Protein AF-R7U316-F1 (afdb_monomer_lite)

pLDDT: mean 71.22, std 22.6, range [25.41, 97.44]

Structure (mmCIF, N/CA/C/O backbone):
data_AF-R7U316-F1
#
_entry.id   AF-R7U316-F1
#
loop_
_atom_site.group_PDB
_atom_site.id
_atom_site.type_symbol
_atom_site.label_atom_id
_atom_site.label_alt_id
_atom_site.label_comp_id
_atom_site.label_asym_id
_atom_site.label_entity_id
_atom_site.label_seq_id
_atom_site.pdbx_PDB_ins_code
_atom_site.Cartn_x
_atom_site.Cartn_y
_atom_site.Cartn_z
_atom_site.occupancy
_atom_site.B_iso_or_equiv
_atom_site.auth_seq_id
_atom_site.auth_comp_id
_atom_site.auth_asym_id
_atom_site.auth_atom_id
_atom_site.pdbx_PDB_model_num
ATOM 1 N N . MET A 1 1 ? 47.184 -25.761 10.088 1.00 34.84 1 MET A N 1
ATOM 2 C CA . MET A 1 1 ? 46.576 -25.597 8.750 1.00 34.84 1 MET A CA 1
ATOM 3 C C . MET A 1 1 ? 45.074 -25.477 8.939 1.00 34.84 1 MET A C 1
ATOM 5 O O . MET A 1 1 ? 44.461 -26.420 9.415 1.00 34.84 1 MET A O 1
ATOM 9 N N . LEU A 1 2 ? 44.526 -24.288 8.692 1.00 31.64 2 LEU A N 1
ATOM 10 C CA . LEU A 1 2 ? 43.114 -23.946 8.877 1.00 31.64 2 LEU A CA 1
ATOM 11 C C . LEU A 1 2 ? 42.345 -24.348 7.605 1.00 31.64 2 LEU A C 1
ATOM 13 O O . LEU A 1 2 ? 42.691 -23.876 6.524 1.00 31.64 2 LEU A O 1
ATOM 17 N N . ALA A 1 3 ? 41.339 -25.217 7.715 1.00 33.69 3 ALA A N 1
ATOM 18 C CA . ALA A 1 3 ? 40.464 -25.568 6.597 1.00 33.69 3 ALA A CA 1
ATOM 19 C C . ALA A 1 3 ? 39.280 -24.589 6.551 1.00 33.69 3 ALA A C 1
ATOM 21 O O . ALA A 1 3 ? 38.431 -24.584 7.440 1.00 33.69 3 ALA A O 1
ATOM 22 N N . PHE A 1 4 ? 39.251 -23.738 5.525 1.00 33.06 4 PHE A N 1
ATOM 23 C CA . PHE A 1 4 ? 38.130 -22.853 5.219 1.00 33.06 4 PHE A CA 1
ATOM 24 C C . PHE A 1 4 ? 36.960 -23.668 4.652 1.00 33.06 4 PHE A C 1
ATOM 26 O O . PHE A 1 4 ? 37.075 -24.275 3.589 1.00 33.06 4 PHE A O 1
ATOM 33 N N . ILE A 1 5 ? 35.824 -23.653 5.347 1.00 34.78 5 ILE A N 1
ATOM 34 C CA . ILE A 1 5 ? 34.540 -24.132 4.828 1.00 34.78 5 ILE A CA 1
ATOM 35 C C . ILE A 1 5 ? 33.971 -23.021 3.935 1.00 34.78 5 ILE A C 1
ATOM 37 O O . ILE A 1 5 ? 33.556 -21.975 4.433 1.00 34.78 5 ILE A O 1
ATOM 41 N N . LEU A 1 6 ? 33.964 -23.227 2.615 1.00 31.39 6 LEU A N 1
ATOM 42 C CA . LEU A 1 6 ? 33.206 -22.384 1.688 1.00 31.39 6 LEU A CA 1
ATOM 43 C C . LEU A 1 6 ? 31.712 -22.719 1.812 1.00 31.39 6 LEU A C 1
ATOM 45 O O . LEU A 1 6 ? 31.273 -23.790 1.397 1.00 31.39 6 LEU A O 1
ATOM 49 N N . ALA A 1 7 ? 30.923 -21.785 2.342 1.00 32.56 7 ALA A N 1
ATOM 50 C CA . ALA A 1 7 ? 29.473 -21.806 2.207 1.00 32.56 7 ALA A CA 1
ATOM 51 C C . ALA A 1 7 ? 29.096 -21.332 0.792 1.00 32.56 7 ALA A C 1
ATOM 53 O O . ALA A 1 7 ? 29.225 -20.153 0.458 1.00 32.56 7 ALA A O 1
ATOM 54 N N . VAL A 1 8 ? 28.648 -22.257 -0.056 1.00 30.42 8 VAL A N 1
ATOM 55 C CA . VAL A 1 8 ? 28.088 -21.944 -1.376 1.00 30.42 8 VAL A CA 1
ATOM 56 C C . VAL A 1 8 ? 26.691 -21.355 -1.174 1.00 30.42 8 VAL A C 1
ATOM 58 O O . VAL A 1 8 ? 25.755 -22.063 -0.813 1.00 30.42 8 VAL A O 1
ATOM 61 N N . SER A 1 9 ? 26.550 -20.048 -1.395 1.00 32.88 9 SER A N 1
ATOM 62 C CA . SER A 1 9 ? 25.244 -19.387 -1.480 1.00 32.88 9 SER A CA 1
ATOM 63 C C . SER A 1 9 ? 24.631 -19.690 -2.845 1.00 32.88 9 SER A C 1
ATOM 65 O O . SER A 1 9 ? 25.063 -19.142 -3.859 1.00 32.88 9 SER A O 1
ATOM 67 N N . LEU A 1 10 ? 23.646 -20.586 -2.888 1.00 29.52 10 LEU A N 1
ATOM 68 C CA . LEU A 1 10 ? 22.887 -20.871 -4.102 1.00 29.52 10 LEU A CA 1
ATOM 69 C C . LEU A 1 10 ? 21.809 -19.786 -4.277 1.00 29.52 10 LEU A C 1
ATOM 71 O O . LEU A 1 10 ? 20.710 -19.889 -3.737 1.00 29.52 10 LEU A O 1
ATOM 75 N N . ALA A 1 11 ? 22.132 -18.718 -5.006 1.00 30.42 11 ALA A N 1
ATOM 76 C CA . ALA A 1 11 ? 21.128 -17.779 -5.494 1.00 30.42 11 ALA A CA 1
ATOM 77 C C . ALA A 1 11 ? 20.431 -18.410 -6.709 1.00 30.42 11 ALA A C 1
ATOM 79 O O . ALA A 1 11 ? 21.012 -18.501 -7.791 1.00 30.42 11 ALA A O 1
ATOM 80 N N . VAL A 1 12 ? 19.201 -18.891 -6.528 1.00 30.09 12 VAL A N 1
ATOM 81 C CA . VAL A 1 12 ? 18.358 -19.333 -7.645 1.00 30.09 12 VAL A CA 1
ATOM 82 C C . VAL A 1 12 ? 17.855 -18.086 -8.371 1.00 30.09 12 VAL A C 1
ATOM 84 O O . VAL A 1 12 ? 17.132 -17.279 -7.793 1.00 30.09 12 VAL A O 1
ATOM 87 N N . ALA A 1 13 ? 18.250 -17.918 -9.632 1.00 29.91 13 ALA A N 1
ATOM 88 C CA . ALA A 1 13 ? 17.654 -16.931 -10.523 1.00 29.91 13 ALA A CA 1
ATOM 89 C C . ALA A 1 13 ? 16.284 -17.453 -10.983 1.00 29.91 13 ALA A C 1
ATOM 91 O O . ALA A 1 13 ? 16.215 -18.463 -11.683 1.00 29.91 13 ALA A O 1
ATOM 92 N N . ILE A 1 14 ? 15.202 -16.793 -10.566 1.00 35.81 14 ILE A N 1
ATOM 93 C CA . ILE A 1 14 ? 13.844 -17.085 -11.039 1.00 35.81 14 ILE A CA 1
ATOM 94 C C . ILE A 1 14 ? 13.551 -16.176 -12.240 1.00 35.81 14 ILE A C 1
ATOM 96 O O . ILE A 1 14 ? 13.756 -14.963 -12.184 1.00 35.81 14 ILE A O 1
ATOM 100 N N . ASP A 1 15 ? 13.133 -16.801 -13.341 1.00 32.44 15 ASP A N 1
ATOM 101 C CA . ASP A 1 15 ? 12.824 -16.183 -14.632 1.00 32.44 15 ASP A CA 1
ATOM 102 C C . ASP A 1 15 ? 11.515 -15.367 -14.585 1.00 32.44 15 ASP A C 1
ATOM 104 O O . ASP A 1 15 ? 10.570 -15.700 -13.867 1.00 32.44 15 ASP A O 1
ATOM 108 N N . ALA A 1 16 ? 11.465 -14.285 -15.362 1.00 35.88 16 ALA A N 1
ATOM 109 C CA . ALA A 1 16 ? 10.485 -13.201 -15.302 1.00 35.88 16 ALA A CA 1
ATOM 110 C C . ALA A 1 16 ? 9.142 -13.544 -15.977 1.00 35.88 16 ALA A C 1
ATOM 112 O O . ALA A 1 16 ? 8.755 -12.933 -16.977 1.00 35.88 16 ALA A O 1
ATOM 113 N N . ARG A 1 17 ? 8.394 -14.500 -15.422 1.00 34.66 17 ARG A N 1
ATOM 114 C CA . ARG A 1 17 ? 6.997 -14.748 -15.808 1.00 34.66 17 ARG A CA 1
ATOM 115 C C . ARG A 1 17 ? 6.066 -14.382 -14.664 1.00 34.66 17 ARG A C 1
ATOM 117 O O . ARG A 1 17 ? 6.144 -15.008 -13.625 1.00 34.66 17 ARG A O 1
ATOM 124 N N . GLY A 1 18 ? 5.210 -13.387 -14.917 1.00 34.16 18 GLY A N 1
ATOM 125 C CA . GLY A 1 18 ? 3.902 -13.157 -14.293 1.00 34.16 18 GLY A CA 1
ATOM 126 C C . GLY A 1 18 ? 3.819 -13.244 -12.766 1.00 34.16 18 GLY A C 1
ATOM 127 O O . GLY A 1 18 ? 3.979 -14.302 -12.181 1.00 34.16 18 GLY A O 1
ATOM 128 N N . TYR A 1 19 ? 3.401 -12.146 -12.141 1.00 42.00 19 TYR A N 1
ATOM 129 C CA . TYR A 1 19 ? 3.036 -12.017 -10.722 1.00 42.00 19 TYR A CA 1
ATOM 130 C C . TYR A 1 19 ? 2.131 -13.138 -10.137 1.00 42.00 19 TYR A C 1
ATOM 132 O O . TYR A 1 19 ? 1.993 -13.231 -8.924 1.00 42.00 19 TYR A O 1
ATOM 140 N N . GLU A 1 20 ? 1.536 -14.013 -10.956 1.00 37.00 20 GLU A N 1
ATOM 141 C CA . GLU A 1 20 ? 0.630 -15.072 -10.494 1.00 37.00 20 GLU A CA 1
ATOM 142 C C . GLU A 1 20 ? 1.307 -16.280 -9.807 1.00 37.00 20 GLU A C 1
ATOM 144 O O . GLU A 1 20 ? 0.578 -17.092 -9.256 1.00 37.00 20 GLU A O 1
ATOM 149 N N . ASP A 1 21 ? 2.643 -16.384 -9.726 1.00 36.25 21 ASP A N 1
ATOM 150 C CA . ASP A 1 21 ? 3.303 -17.569 -9.122 1.00 36.25 21 ASP A CA 1
ATOM 151 C C . ASP A 1 21 ? 4.461 -17.288 -8.135 1.00 36.25 21 ASP A C 1
ATOM 153 O O . ASP A 1 21 ? 5.216 -18.194 -7.785 1.00 36.25 21 ASP A O 1
ATOM 157 N N . VAL A 1 22 ? 4.590 -16.071 -7.587 1.00 42.19 22 VAL A N 1
ATOM 158 C CA . VAL A 1 22 ? 5.489 -15.824 -6.425 1.00 42.19 22 VAL A CA 1
ATOM 159 C C . VAL A 1 22 ? 4.721 -15.920 -5.101 1.00 42.19 22 VAL A C 1
ATOM 161 O O . VAL A 1 22 ? 5.024 -15.260 -4.107 1.00 42.19 22 VAL A O 1
ATOM 164 N N . ALA A 1 23 ? 3.701 -16.777 -5.064 1.00 43.12 23 ALA A N 1
ATOM 165 C CA . ALA A 1 23 ? 3.271 -17.368 -3.812 1.00 43.12 23 ALA A CA 1
ATOM 166 C C . ALA A 1 23 ? 4.372 -18.350 -3.401 1.00 43.12 23 ALA A C 1
ATOM 168 O O . ALA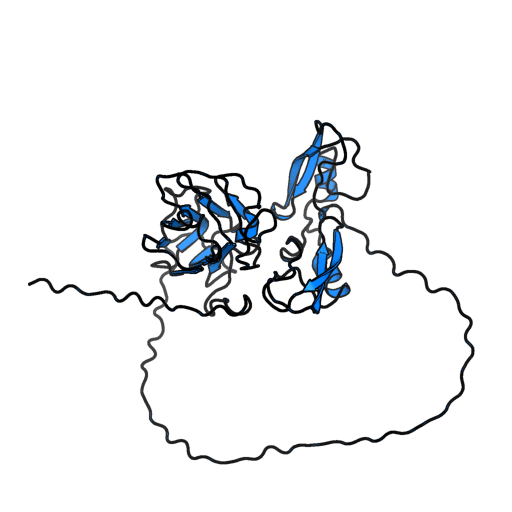 A 1 23 ? 4.476 -19.448 -3.945 1.00 43.12 23 ALA A O 1
ATOM 169 N N . ARG A 1 24 ? 5.224 -17.945 -2.455 1.00 55.00 24 ARG A N 1
ATOM 170 C CA . ARG A 1 24 ? 6.001 -18.893 -1.650 1.00 55.00 24 ARG A CA 1
ATOM 171 C C . ARG A 1 24 ? 5.049 -20.026 -1.238 1.00 55.00 24 ARG A C 1
ATOM 173 O O . ARG A 1 24 ? 4.100 -19.740 -0.509 1.00 55.00 24 ARG A O 1
ATOM 180 N N . PRO A 1 25 ? 5.238 -21.280 -1.693 1.00 51.56 25 PRO A N 1
ATOM 181 C CA . PRO A 1 25 ? 4.300 -22.362 -1.382 1.00 51.56 25 PRO A CA 1
ATOM 182 C C . PRO A 1 25 ? 4.176 -22.608 0.126 1.00 51.56 25 PRO A C 1
ATOM 184 O O . PRO A 1 25 ? 3.220 -23.227 0.584 1.00 51.56 25 PRO A O 1
ATOM 187 N N . ASP A 1 26 ? 5.171 -22.147 0.885 1.00 62.81 26 ASP A N 1
ATOM 188 C CA . ASP A 1 26 ? 5.301 -22.303 2.319 1.00 62.81 26 ASP A CA 1
ATOM 189 C C . ASP A 1 26 ? 4.668 -21.173 3.149 1.00 62.81 26 ASP A C 1
ATOM 191 O O . ASP A 1 26 ? 4.518 -21.381 4.346 1.00 62.81 26 ASP A O 1
ATOM 195 N N . GLY A 1 27 ? 4.225 -20.033 2.591 1.00 69.00 27 GLY A N 1
ATOM 196 C CA . GLY A 1 27 ? 3.723 -18.927 3.425 1.00 69.00 27 GLY A CA 1
ATOM 197 C C . GLY A 1 27 ? 2.787 -17.918 2.753 1.00 69.00 27 GLY A C 1
ATOM 198 O O . GLY A 1 27 ? 2.748 -17.764 1.536 1.00 69.00 27 GLY A O 1
ATOM 199 N N . VAL A 1 28 ? 2.036 -17.180 3.575 1.00 80.56 28 VAL A N 1
ATOM 200 C CA . VAL A 1 28 ? 1.101 -16.129 3.132 1.00 80.56 28 VAL A CA 1
ATOM 201 C C . VAL A 1 28 ? 1.751 -14.753 3.255 1.00 80.56 28 VAL A C 1
ATOM 203 O O . VAL A 1 28 ? 2.340 -14.442 4.292 1.00 80.56 28 VAL A O 1
ATOM 206 N N . ASN A 1 29 ? 1.621 -13.915 2.218 1.00 87.25 29 ASN A N 1
ATOM 207 C CA . ASN A 1 29 ? 2.107 -12.534 2.243 1.00 87.25 29 ASN A CA 1
ATOM 208 C C . ASN A 1 29 ? 1.246 -11.661 3.177 1.00 87.25 29 ASN A C 1
ATOM 210 O O . ASN A 1 29 ? 0.173 -11.196 2.793 1.00 87.25 29 ASN A O 1
ATOM 214 N N . VAL A 1 30 ? 1.731 -11.412 4.393 1.00 88.25 30 VAL A N 1
ATOM 215 C CA . VAL A 1 30 ? 1.044 -10.613 5.422 1.00 88.25 30 VAL A CA 1
ATOM 216 C C . VAL A 1 30 ? 1.332 -9.110 5.330 1.00 88.25 30 VAL A C 1
ATOM 218 O O . VAL A 1 30 ? 0.689 -8.331 6.032 1.00 88.25 30 VAL A O 1
ATOM 221 N N . ALA A 1 31 ? 2.255 -8.683 4.461 1.00 89.56 31 ALA A N 1
ATOM 222 C CA . ALA A 1 31 ? 2.529 -7.268 4.186 1.00 89.56 31 ALA A CA 1
ATOM 223 C C . ALA A 1 31 ? 1.531 -6.639 3.202 1.00 89.56 31 ALA A C 1
ATOM 225 O O . ALA A 1 31 ? 1.353 -5.418 3.192 1.00 89.56 31 ALA A O 1
ATOM 226 N N . ARG A 1 32 ? 0.873 -7.465 2.383 1.00 83.69 32 ARG A N 1
ATOM 227 C CA . ARG A 1 32 ? -0.022 -7.013 1.318 1.00 83.69 32 ARG A CA 1
ATOM 228 C C . ARG A 1 32 ? -1.156 -6.149 1.871 1.00 83.69 32 ARG A C 1
ATOM 230 O O . ARG A 1 32 ? -1.827 -6.530 2.831 1.00 83.69 32 ARG A O 1
ATOM 237 N N . TYR A 1 33 ? -1.364 -4.984 1.259 1.00 79.50 33 TYR A N 1
ATOM 238 C CA . TYR A 1 33 ? -2.434 -4.031 1.587 1.00 79.50 33 TYR A CA 1
ATOM 239 C C . TYR A 1 33 ? -2.422 -3.457 3.002 1.00 79.50 33 TYR A C 1
ATOM 241 O O . TYR A 1 33 ? -3.412 -2.875 3.456 1.00 79.50 33 TYR A O 1
ATOM 249 N N . LYS A 1 34 ? -1.300 -3.601 3.702 1.00 86.38 34 LYS A N 1
ATOM 250 C CA . LYS A 1 34 ? -1.083 -3.007 5.015 1.00 86.38 34 LYS A CA 1
ATOM 251 C C . LYS A 1 34 ? -0.749 -1.517 4.889 1.00 86.38 34 LYS A C 1
ATOM 253 O O . LYS A 1 34 ? -1.019 -0.882 3.871 1.00 86.38 34 LYS A O 1
ATOM 258 N N . THR A 1 35 ? -0.204 -0.919 5.945 1.00 87.12 35 THR A N 1
ATOM 259 C CA . THR A 1 35 ? 0.216 0.488 5.903 1.00 87.12 35 THR A CA 1
ATOM 260 C C . THR A 1 35 ? 1.700 0.571 5.588 1.00 87.12 35 THR A C 1
ATOM 262 O O . THR A 1 35 ? 2.494 -0.063 6.273 1.00 87.12 35 THR A O 1
ATOM 265 N N . ALA A 1 36 ? 2.080 1.387 4.604 1.00 89.81 36 ALA A N 1
ATOM 266 C CA . ALA A 1 36 ? 3.472 1.714 4.318 1.00 89.81 36 ALA A CA 1
ATOM 267 C C . ALA A 1 36 ? 3.750 3.196 4.596 1.00 89.81 36 ALA A C 1
ATOM 269 O O . ALA A 1 36 ? 2.949 4.071 4.260 1.00 89.81 36 ALA A O 1
ATOM 270 N N . THR A 1 37 ? 4.902 3.481 5.192 1.00 90.00 37 THR A N 1
ATOM 271 C CA . THR A 1 37 ? 5.447 4.828 5.390 1.00 90.00 37 THR A CA 1
ATOM 272 C C . THR A 1 37 ? 6.884 4.864 4.897 1.00 90.00 37 THR A C 1
ATOM 274 O O . THR A 1 37 ? 7.556 3.838 4.847 1.00 90.00 37 THR A O 1
ATOM 277 N N . ALA A 1 38 ? 7.381 6.041 4.526 1.00 89.50 38 ALA A N 1
ATOM 278 C CA . ALA A 1 38 ? 8.762 6.193 4.095 1.00 89.50 38 ALA A CA 1
ATOM 279 C C . ALA A 1 38 ? 9.402 7.446 4.688 1.00 89.50 38 ALA A C 1
ATOM 281 O O . ALA A 1 38 ? 8.720 8.414 5.020 1.00 89.50 38 ALA A O 1
ATOM 282 N N . SER A 1 39 ? 10.727 7.420 4.795 1.00 86.69 39 SER A N 1
ATOM 283 C CA . SER A 1 39 ? 11.536 8.479 5.406 1.00 86.69 39 SER A CA 1
ATOM 284 C C . SER A 1 39 ? 11.572 9.785 4.618 1.00 86.69 39 SER A C 1
ATOM 286 O O . SER A 1 39 ? 11.937 10.821 5.166 1.00 86.69 39 SER A O 1
ATOM 288 N N . ALA A 1 40 ? 11.207 9.748 3.337 1.00 81.69 40 ALA A N 1
ATOM 289 C CA . ALA A 1 40 ? 11.099 10.941 2.517 1.00 81.69 40 ALA A CA 1
ATOM 290 C C . ALA A 1 40 ? 9.839 10.906 1.665 1.00 81.69 40 ALA A C 1
ATOM 292 O O . ALA A 1 40 ? 9.432 9.859 1.165 1.00 81.69 40 ALA A O 1
ATOM 293 N N . ALA A 1 41 ? 9.269 12.089 1.452 1.00 72.69 41 ALA A N 1
ATOM 294 C CA . ALA A 1 41 ? 8.226 12.279 0.465 1.00 72.69 41 ALA A CA 1
ATOM 295 C C . ALA A 1 41 ? 8.769 12.003 -0.945 1.00 72.69 41 ALA A C 1
ATOM 297 O O . ALA A 1 41 ? 9.970 12.135 -1.225 1.00 72.69 41 ALA A O 1
ATOM 298 N N . GLY A 1 42 ? 7.864 11.652 -1.847 1.00 75.19 42 GLY A N 1
ATOM 299 C CA . GLY A 1 42 ? 8.164 11.402 -3.243 1.00 75.19 42 GLY A CA 1
ATOM 300 C C . GLY A 1 42 ? 6.910 11.487 -4.106 1.00 75.19 42 GLY A C 1
ATOM 301 O O . GLY A 1 42 ? 5.810 11.597 -3.570 1.00 75.19 42 GLY A O 1
ATOM 302 N N . PRO A 1 43 ? 7.053 11.469 -5.442 1.00 72.38 43 PRO A N 1
ATOM 303 C CA . PRO A 1 43 ? 5.916 11.609 -6.353 1.00 72.38 43 PRO A CA 1
ATOM 304 C C . PRO A 1 43 ? 4.941 10.423 -6.295 1.00 72.38 43 PRO A C 1
ATOM 306 O O . PRO A 1 43 ? 3.812 10.546 -6.754 1.00 72.38 43 PRO A O 1
ATOM 309 N N . ASN A 1 44 ? 5.378 9.286 -5.746 1.00 78.94 44 ASN A N 1
ATOM 310 C CA . ASN A 1 44 ? 4.603 8.058 -5.630 1.00 78.94 44 ASN A CA 1
ATOM 311 C C . ASN A 1 44 ? 4.429 7.682 -4.156 1.00 78.94 44 ASN A C 1
ATOM 313 O O . ASN A 1 44 ? 5.394 7.738 -3.395 1.00 78.94 44 ASN A O 1
ATOM 317 N N . ASP A 1 45 ? 3.217 7.269 -3.784 1.00 82.75 45 ASP A N 1
ATOM 318 C CA . ASP A 1 45 ? 2.859 6.862 -2.422 1.00 82.75 45 ASP A CA 1
ATOM 319 C C . ASP A 1 45 ? 3.621 5.586 -1.985 1.00 82.75 45 ASP A C 1
ATOM 321 O O . ASP A 1 45 ? 3.742 4.660 -2.796 1.00 82.75 45 ASP A O 1
ATOM 325 N N . PRO A 1 46 ? 4.133 5.496 -0.738 1.00 89.06 46 PRO A N 1
ATOM 326 C CA . PRO A 1 46 ? 4.763 4.282 -0.203 1.00 89.06 46 PRO A CA 1
ATOM 327 C C . PRO A 1 46 ? 3.889 3.026 -0.276 1.00 89.06 46 PRO A C 1
ATOM 329 O O . PRO A 1 46 ? 4.425 1.926 -0.363 1.00 89.06 46 PRO A O 1
ATOM 332 N N . TYR A 1 47 ? 2.563 3.170 -0.277 1.00 84.81 47 TYR A N 1
ATOM 333 C CA . TYR A 1 47 ? 1.609 2.071 -0.421 1.00 84.81 47 TYR A CA 1
ATOM 334 C C . TYR A 1 47 ? 1.812 1.264 -1.706 1.00 84.81 47 TYR A C 1
ATOM 336 O O . TYR A 1 47 ? 1.536 0.070 -1.716 1.00 84.81 47 TYR A O 1
ATOM 344 N N . LYS A 1 48 ? 2.376 1.875 -2.757 1.00 85.44 48 LYS A N 1
ATOM 345 C CA . LYS A 1 48 ? 2.758 1.171 -3.989 1.00 85.44 48 LYS A CA 1
ATOM 346 C C . LYS A 1 48 ? 3.733 0.015 -3.754 1.00 85.44 48 LYS A C 1
ATOM 348 O O . LYS A 1 48 ? 3.746 -0.928 -4.519 1.00 85.44 48 LYS A O 1
ATOM 353 N N . ALA A 1 49 ? 4.524 0.058 -2.682 1.00 89.50 49 ALA A N 1
ATOM 354 C CA . ALA A 1 49 ? 5.419 -1.036 -2.322 1.00 89.50 49 ALA A CA 1
ATOM 355 C C . ALA A 1 49 ? 4.691 -2.291 -1.810 1.00 89.50 49 ALA A C 1
ATOM 357 O O . ALA A 1 49 ? 5.341 -3.303 -1.595 1.00 89.50 49 ALA A O 1
ATOM 358 N N . ILE A 1 50 ? 3.392 -2.228 -1.526 1.00 88.88 50 ILE A N 1
ATOM 359 C CA . ILE A 1 50 ? 2.612 -3.328 -0.934 1.00 88.88 50 ILE A CA 1
ATOM 360 C C . ILE A 1 50 ? 1.215 -3.431 -1.560 1.00 88.88 50 ILE A C 1
ATOM 362 O O . ILE A 1 50 ? 0.286 -3.975 -0.951 1.00 88.88 50 ILE A O 1
ATOM 366 N N . ASP A 1 51 ? 1.051 -2.866 -2.758 1.00 79.81 51 ASP A N 1
ATOM 367 C CA . ASP A 1 51 ? -0.209 -2.845 -3.499 1.00 79.81 51 ASP A CA 1
ATOM 368 C C . ASP A 1 51 ? -0.442 -4.133 -4.299 1.00 79.81 51 ASP A C 1
ATOM 370 O O . ASP A 1 51 ? -1.464 -4.274 -4.979 1.00 79.81 51 ASP A O 1
ATOM 374 N N . GLY A 1 52 ? 0.477 -5.095 -4.190 1.00 76.31 52 GLY A N 1
ATOM 375 C CA . GLY A 1 52 ? 0.360 -6.382 -4.833 1.00 76.31 52 GLY A CA 1
ATOM 376 C C . GLY A 1 52 ? 0.340 -6.289 -6.351 1.00 76.31 52 GLY A C 1
ATOM 377 O O . GLY A 1 52 ? -0.385 -7.070 -6.967 1.00 76.31 52 GLY A O 1
ATOM 378 N N . SER A 1 53 ? 1.051 -5.323 -6.934 1.00 78.19 53 SER A N 1
ATOM 379 C CA . SER A 1 53 ? 1.226 -5.229 -8.383 1.00 78.19 53 SER A CA 1
ATOM 380 C C . SER A 1 53 ? 2.466 -5.981 -8.862 1.00 78.19 53 SER A C 1
ATOM 382 O O . SER A 1 53 ? 2.467 -6.540 -9.963 1.00 78.19 53 SER A O 1
ATOM 384 N N . GLY A 1 54 ? 3.548 -5.969 -8.070 1.00 69.75 54 GLY A N 1
ATOM 385 C CA . GLY A 1 54 ? 4.859 -6.473 -8.491 1.00 69.75 54 GLY A CA 1
ATOM 386 C C . GLY A 1 54 ? 5.456 -5.739 -9.700 1.00 69.75 54 GLY A C 1
ATOM 387 O O . GLY A 1 54 ? 6.478 -6.169 -10.239 1.00 69.75 54 GLY A O 1
ATOM 388 N N . ALA A 1 55 ? 4.821 -4.660 -10.165 1.00 75.06 55 ALA A N 1
ATOM 389 C CA . ALA A 1 55 ? 5.142 -4.017 -11.426 1.00 75.06 55 ALA A CA 1
ATOM 390 C C . ALA A 1 55 ? 6.358 -3.095 -11.276 1.00 75.06 55 ALA A C 1
ATOM 392 O O . ALA A 1 55 ? 6.422 -2.223 -10.410 1.00 75.06 55 ALA A O 1
ATOM 393 N N . GLN A 1 56 ? 7.343 -3.264 -12.158 1.00 74.06 56 GLN A N 1
ATOM 394 C CA . GLN A 1 56 ? 8.660 -2.623 -12.033 1.00 74.06 56 GLN A CA 1
ATOM 395 C C . GLN A 1 56 ? 8.775 -1.313 -12.829 1.00 74.06 56 GLN A C 1
ATOM 397 O O . GLN A 1 56 ? 9.876 -0.863 -13.158 1.00 74.06 56 GLN A O 1
ATOM 402 N N . THR A 1 57 ? 7.638 -0.696 -13.164 1.00 72.94 57 THR A N 1
ATOM 403 C CA . THR A 1 57 ? 7.578 0.542 -13.948 1.00 72.94 57 THR A CA 1
ATOM 404 C C . THR A 1 57 ? 7.870 1.775 -13.088 1.00 72.94 57 THR A C 1
ATOM 406 O O . THR A 1 57 ? 7.445 1.889 -11.937 1.00 72.94 57 THR A O 1
ATOM 409 N N . PHE A 1 58 ? 8.595 2.745 -13.652 1.00 69.62 58 PHE A N 1
ATOM 410 C CA . PHE A 1 58 ? 9.096 3.924 -12.934 1.00 69.62 58 PHE A CA 1
ATOM 411 C C . PHE A 1 58 ? 8.499 5.244 -13.461 1.00 69.62 58 PHE A C 1
ATOM 413 O O . PHE A 1 58 ? 7.866 5.292 -14.511 1.00 69.62 58 PHE A O 1
ATOM 420 N N . GLY A 1 59 ? 8.711 6.343 -12.724 1.00 64.94 59 GLY A N 1
ATOM 421 C CA . GLY A 1 59 ? 8.196 7.683 -13.062 1.00 64.94 59 GLY A CA 1
ATOM 422 C C . GLY A 1 59 ? 6.997 8.106 -12.206 1.00 64.94 59 GLY A C 1
ATOM 423 O O . GLY A 1 59 ? 6.581 7.364 -11.321 1.00 64.94 59 GLY A O 1
ATOM 424 N N . SER A 1 60 ? 6.447 9.303 -12.444 1.00 60.25 60 SER A N 1
ATOM 425 C CA . SER A 1 60 ? 5.309 9.843 -11.668 1.00 60.25 60 SER A CA 1
ATOM 426 C C . SER A 1 60 ? 4.011 9.044 -11.853 1.00 60.25 60 SER A C 1
ATOM 428 O O . SER A 1 60 ? 3.112 9.117 -11.026 1.00 60.25 60 SER A O 1
ATOM 430 N N . SER A 1 61 ? 3.920 8.267 -12.932 1.00 65.00 61 SER A N 1
ATOM 431 C CA . SER A 1 61 ? 2.853 7.295 -13.193 1.00 65.00 61 SER A CA 1
ATOM 432 C C . SER A 1 61 ? 3.304 5.844 -12.985 1.00 65.00 61 SER A C 1
ATOM 434 O O . SER A 1 61 ? 2.529 4.931 -13.246 1.00 65.00 61 SER A O 1
ATOM 436 N N . GLY A 1 62 ? 4.553 5.624 -12.559 1.00 72.06 62 GLY A N 1
ATOM 437 C CA . GLY A 1 62 ? 5.130 4.293 -12.371 1.00 72.06 62 GLY A CA 1
ATOM 438 C C . GLY A 1 62 ? 4.525 3.555 -11.180 1.00 72.06 62 GLY A C 1
ATOM 439 O O . GLY A 1 62 ? 3.918 4.169 -10.300 1.00 72.06 62 GLY A O 1
ATOM 440 N N . ARG A 1 63 ? 4.698 2.238 -11.147 1.00 79.44 63 ARG A N 1
ATOM 441 C CA . ARG A 1 63 ? 4.137 1.345 -10.127 1.00 79.44 63 ARG A CA 1
ATOM 442 C C . ARG A 1 63 ? 5.003 1.208 -8.883 1.00 79.44 63 ARG A C 1
ATOM 444 O O . ARG A 1 63 ? 4.499 0.789 -7.863 1.00 79.44 63 ARG A O 1
ATOM 451 N N . CYS A 1 64 ? 6.245 1.680 -8.909 1.00 84.00 64 CYS A N 1
ATOM 452 C CA . CYS A 1 64 ? 7.095 1.672 -7.722 1.00 84.00 64 CYS A CA 1
ATOM 453 C C . CYS A 1 64 ? 6.897 2.911 -6.837 1.00 84.00 64 CYS A C 1
ATOM 455 O O . CYS A 1 64 ? 6.758 4.038 -7.335 1.00 84.00 64 CYS A O 1
ATOM 457 N N . TYR A 1 65 ? 7.004 2.736 -5.519 1.00 87.19 65 TYR A N 1
ATOM 458 C CA . TYR A 1 65 ? 7.357 3.838 -4.628 1.00 87.19 65 TYR A CA 1
ATOM 459 C C . TYR A 1 65 ? 8.682 4.454 -5.094 1.00 87.19 65 TYR A C 1
ATOM 461 O O . TYR A 1 65 ? 9.605 3.747 -5.505 1.00 87.19 65 TYR A O 1
ATOM 469 N N . ARG A 1 66 ? 8.773 5.784 -5.037 1.00 84.88 66 ARG A N 1
ATOM 470 C CA . ARG A 1 66 ? 9.974 6.537 -5.397 1.00 84.88 66 ARG A CA 1
ATOM 471 C C . ARG A 1 66 ? 10.200 7.635 -4.379 1.00 84.88 66 ARG A C 1
ATOM 473 O O . ARG A 1 66 ? 9.374 8.536 -4.288 1.00 84.88 66 ARG A O 1
ATOM 480 N N . SER A 1 67 ? 11.345 7.623 -3.707 1.00 82.88 67 SER A N 1
ATOM 481 C CA . SER A 1 67 ? 11.725 8.694 -2.783 1.00 82.88 67 SER A CA 1
ATOM 482 C C . SER A 1 67 ? 12.262 9.932 -3.513 1.00 82.88 67 SER A C 1
ATOM 484 O O . SER A 1 67 ? 12.724 9.862 -4.657 1.00 82.88 67 SER A O 1
ATOM 486 N N . THR A 1 68 ? 12.300 11.074 -2.827 1.00 84.50 68 THR A N 1
ATOM 487 C CA . THR A 1 68 ? 13.277 12.136 -3.135 1.00 84.50 68 THR A CA 1
ATOM 488 C C . THR A 1 68 ? 14.706 11.674 -2.800 1.00 84.50 68 THR A C 1
ATOM 490 O O . THR A 1 68 ? 14.912 10.611 -2.206 1.00 84.50 68 THR A O 1
ATOM 493 N N . ARG A 1 69 ? 15.731 12.420 -3.243 1.00 83.44 69 ARG A N 1
ATOM 494 C CA . ARG A 1 69 ? 17.129 12.091 -2.920 1.00 83.44 69 ARG A CA 1
ATOM 495 C C . ARG A 1 69 ? 17.361 12.303 -1.428 1.00 83.44 69 ARG A C 1
ATOM 497 O O . ARG A 1 69 ? 17.161 13.403 -0.932 1.00 83.44 69 ARG A O 1
ATOM 504 N N . GLN A 1 70 ? 17.826 11.268 -0.744 1.00 81.62 70 GLN A N 1
ATOM 505 C CA . GLN A 1 70 ? 18.109 11.314 0.690 1.00 81.62 70 GLN A CA 1
ATOM 506 C C . GLN A 1 70 ? 19.250 10.367 1.037 1.00 81.62 70 GLN A C 1
ATOM 508 O O . GLN A 1 70 ? 19.474 9.396 0.313 1.00 81.62 70 GLN A O 1
ATOM 513 N N . VAL A 1 71 ? 19.958 10.636 2.129 1.00 85.38 71 VAL A N 1
ATOM 514 C CA . VAL A 1 71 ? 20.941 9.716 2.719 1.00 85.38 71 VAL A CA 1
ATOM 515 C C . VAL A 1 71 ? 20.191 8.689 3.566 1.00 85.38 71 VAL A C 1
ATOM 517 O O . VAL A 1 71 ? 19.242 9.040 4.257 1.00 85.38 71 VAL A O 1
ATOM 520 N N . ASN A 1 72 ? 20.600 7.424 3.488 1.00 82.25 72 ASN A N 1
ATOM 521 C CA . ASN A 1 72 ? 20.056 6.320 4.286 1.00 82.25 72 ASN A CA 1
ATOM 522 C C . ASN A 1 72 ? 18.516 6.200 4.355 1.00 82.25 72 ASN A C 1
ATOM 524 O O . ASN A 1 72 ? 17.951 5.960 5.424 1.00 82.25 72 ASN A O 1
ATOM 528 N N . GLY A 1 73 ? 17.834 6.388 3.221 1.00 85.12 73 GLY A N 1
ATOM 529 C CA . GLY A 1 73 ? 16.372 6.324 3.159 1.00 85.12 73 GLY A CA 1
ATOM 530 C C . GLY A 1 73 ? 15.797 4.967 3.580 1.00 85.12 73 GLY A C 1
ATOM 531 O O . GLY A 1 73 ? 16.414 3.931 3.331 1.00 85.12 73 GLY A O 1
ATOM 532 N N . TYR A 1 74 ? 14.606 4.981 4.183 1.00 88.25 74 TYR A N 1
ATOM 533 C CA . TYR A 1 74 ? 13.894 3.783 4.630 1.00 88.25 74 TYR A CA 1
ATOM 534 C C . TYR A 1 74 ? 12.404 3.797 4.261 1.00 88.25 74 TYR A C 1
ATOM 536 O O . TYR A 1 74 ? 11.803 4.851 4.038 1.00 88.25 74 TYR A O 1
ATOM 544 N N . ILE A 1 75 ? 11.830 2.598 4.186 1.00 90.50 75 ILE A N 1
ATOM 545 C CA . ILE A 1 75 ? 10.396 2.326 4.082 1.00 90.50 75 ILE A CA 1
ATOM 546 C C . ILE A 1 75 ? 10.033 1.365 5.213 1.00 90.50 75 ILE A C 1
ATOM 548 O O . ILE A 1 75 ? 10.779 0.425 5.495 1.00 90.50 75 ILE A O 1
ATOM 552 N N . THR A 1 76 ? 8.913 1.618 5.875 1.00 92.44 76 THR A N 1
ATOM 553 C CA . THR A 1 76 ? 8.395 0.794 6.964 1.00 92.44 76 THR A CA 1
ATOM 554 C C . THR A 1 76 ? 6.993 0.331 6.612 1.00 92.44 76 THR A C 1
ATOM 556 O O . THR A 1 76 ? 6.143 1.143 6.253 1.00 92.44 76 THR A O 1
ATOM 559 N N . ILE A 1 77 ? 6.742 -0.965 6.753 1.00 93.12 77 ILE A N 1
ATOM 560 C CA . ILE A 1 77 ? 5.405 -1.547 6.700 1.00 93.12 77 ILE A CA 1
ATOM 561 C C . ILE A 1 77 ? 4.942 -1.791 8.130 1.00 93.12 77 ILE A C 1
ATOM 563 O O . ILE A 1 77 ? 5.636 -2.462 8.888 1.00 93.12 77 ILE A O 1
ATOM 567 N N . ASP A 1 78 ? 3.766 -1.283 8.482 1.00 92.12 78 ASP A N 1
ATOM 568 C CA . ASP A 1 78 ? 3.016 -1.687 9.670 1.00 92.12 78 ASP A CA 1
ATOM 569 C C . ASP A 1 78 ? 1.980 -2.739 9.266 1.00 92.12 78 ASP A C 1
ATOM 571 O O . ASP A 1 78 ? 0.974 -2.411 8.631 1.00 92.12 78 ASP A O 1
ATOM 575 N N . MET A 1 79 ? 2.211 -3.996 9.653 1.00 90.88 79 MET A N 1
ATOM 576 C CA . MET A 1 79 ? 1.323 -5.117 9.333 1.00 90.88 79 MET A CA 1
ATOM 577 C C . MET A 1 79 ? 0.028 -5.134 10.172 1.00 90.88 79 MET A C 1
ATOM 579 O O . MET A 1 79 ? -0.855 -5.969 9.947 1.00 90.88 79 MET A O 1
ATOM 583 N N . GLY A 1 80 ? -0.122 -4.213 11.128 1.00 87.38 80 GLY A N 1
ATOM 584 C CA . GLY A 1 80 ? -1.284 -4.057 12.011 1.00 87.38 80 GLY A CA 1
ATOM 585 C C . GLY A 1 80 ? -1.283 -4.987 13.229 1.00 87.38 80 GLY A C 1
ATOM 586 O O . GLY A 1 80 ? -1.897 -4.667 14.244 1.00 87.38 80 GLY A O 1
ATOM 587 N N . ALA A 1 81 ? -0.551 -6.095 13.157 1.00 88.12 81 ALA A N 1
ATOM 588 C CA . ALA A 1 81 ? -0.297 -7.039 14.239 1.00 88.12 81 ALA A CA 1
ATOM 589 C C . ALA A 1 81 ? 1.096 -7.653 14.057 1.00 88.12 81 ALA A C 1
ATOM 591 O O . ALA A 1 81 ? 1.691 -7.526 12.985 1.00 88.12 81 ALA A O 1
ATOM 592 N N . SER A 1 82 ? 1.613 -8.306 15.094 1.00 91.31 82 SER A N 1
ATOM 593 C CA . SER A 1 82 ? 2.899 -8.999 15.028 1.00 91.31 82 SER A CA 1
ATOM 594 C C . SER A 1 82 ? 2.725 -10.385 14.410 1.00 91.31 82 SER A C 1
ATOM 596 O O . SER A 1 82 ? 1.854 -11.144 14.830 1.00 91.31 82 SER A O 1
ATOM 598 N N . TYR A 1 83 ? 3.556 -10.730 13.428 1.00 91.69 83 TYR A N 1
ATOM 599 C CA . TYR A 1 83 ? 3.510 -12.014 12.719 1.00 91.69 83 TYR A CA 1
ATOM 600 C C . TYR A 1 83 ? 4.844 -12.749 12.825 1.00 91.69 83 TYR A C 1
ATOM 602 O O . TYR A 1 83 ? 5.899 -12.120 12.905 1.00 91.69 83 TYR A O 1
ATOM 610 N N . MET A 1 84 ? 4.804 -14.086 12.792 1.00 90.56 84 MET A N 1
ATOM 611 C CA . MET A 1 84 ? 6.008 -14.897 12.596 1.00 90.56 84 MET A CA 1
ATOM 612 C C . MET A 1 84 ? 6.401 -14.850 11.121 1.00 90.56 84 MET A C 1
ATOM 614 O O . MET A 1 84 ? 5.803 -15.545 10.299 1.00 90.56 84 MET A O 1
ATOM 618 N N . ILE A 1 85 ? 7.392 -14.035 10.786 1.00 92.00 85 ILE A N 1
ATOM 619 C CA . ILE A 1 85 ? 7.900 -13.876 9.424 1.00 92.00 85 ILE A CA 1
ATOM 620 C C . ILE A 1 85 ? 9.107 -14.788 9.224 1.00 92.00 85 ILE A C 1
ATOM 622 O O . ILE A 1 85 ? 10.054 -14.745 10.009 1.00 92.00 85 ILE A O 1
ATOM 626 N N . HIS A 1 86 ? 9.090 -15.606 8.174 1.00 88.00 86 HIS A N 1
ATOM 627 C CA . HIS A 1 86 ? 10.209 -16.501 7.847 1.00 88.00 86 HIS A CA 1
ATOM 628 C C . HIS A 1 86 ? 10.981 -16.064 6.596 1.00 88.00 86 HIS A C 1
ATOM 630 O O . HIS A 1 86 ? 12.158 -16.400 6.460 1.00 88.00 86 HIS A O 1
ATOM 636 N N . ALA A 1 87 ? 10.346 -15.309 5.697 1.00 90.75 87 ALA A N 1
ATOM 637 C CA . ALA A 1 87 ? 10.960 -14.844 4.461 1.00 90.75 87 ALA A CA 1
ATOM 638 C C . ALA A 1 87 ? 10.487 -13.439 4.081 1.00 90.75 87 ALA A C 1
ATOM 640 O O . ALA A 1 87 ? 9.338 -13.062 4.329 1.00 90.75 87 ALA A O 1
ATOM 641 N N . LEU A 1 88 ? 11.388 -12.692 3.447 1.00 92.25 88 LEU A N 1
ATOM 642 C CA . LEU A 1 88 ? 11.135 -11.371 2.881 1.00 92.25 88 LEU A CA 1
ATOM 643 C C . LEU A 1 88 ? 11.574 -11.343 1.419 1.00 92.25 88 LEU A C 1
ATOM 645 O O . LEU A 1 88 ? 12.581 -11.957 1.046 1.00 92.25 88 LEU A O 1
ATOM 649 N N . GLU A 1 89 ? 10.845 -10.586 0.606 1.00 89.44 89 GLU A N 1
ATOM 650 C CA . GLU A 1 89 ? 11.208 -10.318 -0.782 1.00 89.44 89 GLU A CA 1
ATOM 651 C C . GLU A 1 89 ? 11.004 -8.854 -1.150 1.00 89.44 89 GLU A C 1
ATOM 653 O O . GLU A 1 89 ? 10.039 -8.233 -0.722 1.00 89.44 89 GLU A O 1
ATOM 658 N N . LEU A 1 90 ? 11.897 -8.311 -1.972 1.00 87.75 90 LEU A N 1
ATOM 659 C CA . LEU A 1 90 ? 11.877 -6.932 -2.443 1.00 87.75 90 LEU A CA 1
ATOM 660 C C . LEU A 1 90 ? 12.077 -6.884 -3.949 1.00 87.75 90 LEU A C 1
ATOM 662 O O . LEU A 1 90 ? 13.096 -7.336 -4.466 1.00 87.75 90 LEU A O 1
ATOM 666 N N . TRP A 1 91 ? 11.138 -6.266 -4.643 1.00 85.19 91 TRP A N 1
ATOM 667 C CA . TRP A 1 91 ? 11.215 -5.968 -6.062 1.00 85.19 91 TRP A CA 1
ATOM 668 C C . TRP A 1 91 ? 11.639 -4.517 -6.247 1.00 85.19 91 TRP A C 1
ATOM 670 O O . TRP A 1 91 ? 11.100 -3.604 -5.616 1.00 85.19 91 TRP A O 1
ATOM 680 N N . THR A 1 92 ? 12.617 -4.305 -7.120 1.00 81.31 92 THR A N 1
ATOM 681 C CA . THR A 1 92 ? 13.145 -2.984 -7.485 1.00 81.31 92 THR A CA 1
ATOM 682 C C . THR A 1 92 ? 12.890 -2.709 -8.968 1.00 81.31 92 THR A C 1
ATOM 684 O O . THR A 1 92 ? 12.299 -3.535 -9.663 1.00 81.31 92 THR A O 1
ATOM 687 N N . VAL A 1 93 ? 13.259 -1.525 -9.459 1.00 77.94 93 VAL A N 1
ATOM 688 C CA . VAL A 1 93 ? 13.024 -1.128 -10.858 1.00 77.94 93 VAL A CA 1
ATOM 689 C C . VAL A 1 93 ? 13.833 -1.972 -11.849 1.00 77.94 93 VAL A C 1
ATOM 691 O O . VAL A 1 93 ? 14.963 -2.381 -11.572 1.00 77.94 93 VAL A O 1
ATOM 694 N N . ASP A 1 94 ? 13.279 -2.192 -13.045 1.00 68.25 94 ASP A N 1
ATOM 695 C CA . ASP A 1 94 ? 13.991 -2.856 -14.139 1.00 68.25 94 ASP A CA 1
ATOM 696 C C . ASP A 1 94 ? 15.086 -1.941 -14.748 1.00 68.25 94 ASP A C 1
ATOM 698 O O . ASP A 1 94 ? 14.890 -0.753 -14.993 1.00 68.25 94 ASP A O 1
ATOM 702 N N . LYS A 1 95 ? 16.268 -2.516 -14.998 1.00 59.22 95 LYS A N 1
ATOM 703 C CA . LYS A 1 95 ? 17.556 -1.881 -15.313 1.00 59.22 95 LYS A CA 1
ATOM 704 C C . LYS A 1 95 ? 17.726 -1.389 -16.755 1.00 59.22 95 LYS A C 1
ATOM 706 O O . LYS A 1 95 ? 18.837 -0.998 -17.107 1.00 59.22 95 LYS A O 1
ATOM 711 N N . THR A 1 96 ? 16.708 -1.400 -17.612 1.00 54.22 96 THR A N 1
ATOM 712 C CA . THR A 1 96 ? 16.882 -0.955 -19.013 1.00 54.22 96 THR A CA 1
ATOM 713 C C . THR A 1 96 ? 17.119 0.558 -19.156 1.00 54.22 96 THR A C 1
ATOM 715 O O . THR A 1 96 ? 17.436 1.020 -20.248 1.00 54.22 96 THR A O 1
ATOM 718 N N . THR A 1 97 ? 17.073 1.341 -18.068 1.00 52.12 97 THR A N 1
ATOM 719 C CA . THR A 1 97 ? 17.431 2.772 -18.062 1.00 52.12 97 THR A CA 1
ATOM 720 C C . THR A 1 97 ? 18.633 3.066 -17.152 1.00 52.12 97 THR A C 1
ATOM 722 O O . THR A 1 97 ? 18.522 3.111 -15.926 1.00 52.12 97 THR A O 1
ATOM 725 N N . ALA A 1 98 ? 19.795 3.269 -17.773 1.00 46.69 98 ALA A N 1
ATOM 726 C CA . ALA A 1 98 ? 21.139 3.126 -17.208 1.00 46.69 98 ALA A CA 1
ATOM 727 C C . ALA A 1 98 ? 21.698 4.270 -16.321 1.00 46.69 98 ALA A C 1
ATOM 729 O O . ALA A 1 98 ? 22.913 4.370 -16.210 1.00 46.69 98 ALA A O 1
ATOM 730 N N . ASP A 1 99 ? 20.896 5.112 -15.654 1.00 45.12 99 ASP A N 1
ATOM 731 C CA . ASP A 1 99 ? 21.468 6.298 -14.962 1.00 45.12 99 ASP A CA 1
ATOM 732 C C . ASP A 1 99 ? 21.021 6.535 -13.502 1.00 45.12 99 ASP A C 1
ATOM 734 O O . ASP A 1 99 ? 21.322 7.565 -12.903 1.00 45.12 99 ASP A O 1
ATOM 738 N N . ARG A 1 100 ? 20.257 5.627 -12.872 1.00 51.81 100 ARG A N 1
ATOM 739 C CA . ARG A 1 100 ? 19.641 5.939 -11.553 1.00 51.81 100 ARG A CA 1
ATOM 740 C C . ARG A 1 100 ? 19.709 4.853 -10.476 1.00 51.81 100 ARG A C 1
ATOM 742 O O . ARG A 1 100 ? 19.227 5.085 -9.373 1.00 51.81 100 ARG A O 1
ATOM 749 N N . THR A 1 101 ? 20.374 3.729 -10.738 1.00 52.84 101 THR A N 1
ATOM 750 C CA . THR A 1 101 ? 20.323 2.504 -9.910 1.00 52.84 101 THR A CA 1
ATOM 751 C C . THR A 1 101 ? 21.511 2.314 -8.951 1.00 52.84 101 THR A C 1
ATOM 753 O O . THR A 1 101 ? 21.711 1.220 -8.424 1.00 52.84 101 THR A O 1
ATOM 756 N N . GLN A 1 102 ? 22.340 3.341 -8.704 1.00 54.53 102 GLN A N 1
ATOM 757 C CA . GLN A 1 102 ? 23.285 3.290 -7.568 1.00 54.53 102 GLN A CA 1
ATOM 758 C C . GLN A 1 102 ? 22.531 3.288 -6.225 1.00 54.53 102 GLN A C 1
ATOM 760 O O . GLN A 1 102 ? 23.028 2.743 -5.245 1.00 54.53 102 GLN A O 1
ATOM 765 N N . GLY A 1 103 ? 21.314 3.845 -6.195 1.00 54.91 103 GLY A N 1
ATOM 766 C CA . GLY A 1 103 ? 20.486 3.967 -4.996 1.00 54.91 103 GLY A CA 1
ATOM 767 C C . GLY A 1 103 ? 19.721 2.714 -4.569 1.00 54.91 103 GLY A C 1
ATOM 768 O O . GLY A 1 103 ? 19.135 2.741 -3.495 1.00 54.91 103 GLY A O 1
ATOM 769 N N . ASP A 1 104 ? 19.736 1.630 -5.348 1.00 66.25 104 ASP A N 1
ATOM 770 C CA . ASP A 1 104 ? 18.988 0.395 -5.044 1.00 66.25 104 ASP A CA 1
ATOM 771 C C . ASP A 1 104 ? 19.922 -0.735 -4.550 1.00 66.25 104 ASP A C 1
ATOM 773 O O . ASP A 1 104 ? 19.627 -1.922 -4.668 1.00 66.25 104 ASP A O 1
ATOM 777 N N . ARG A 1 105 ? 21.091 -0.362 -4.012 1.00 74.19 105 ARG A N 1
ATOM 778 C CA . ARG A 1 105 ? 22.120 -1.265 -3.470 1.00 74.19 105 ARG A CA 1
ATOM 779 C C . ARG A 1 105 ? 22.333 -1.022 -1.982 1.00 74.19 105 ARG A C 1
ATOM 781 O O . ARG A 1 105 ? 22.014 0.056 -1.483 1.00 74.19 105 ARG A O 1
ATOM 788 N N . ASN A 1 106 ? 22.973 -1.986 -1.323 1.00 80.44 106 ASN A N 1
ATOM 789 C CA . ASN A 1 106 ? 23.387 -1.902 0.075 1.00 80.44 106 ASN A CA 1
ATOM 790 C C . ASN A 1 106 ? 22.225 -1.535 1.006 1.00 80.44 106 ASN A C 1
ATOM 792 O O . ASN A 1 106 ? 22.144 -0.412 1.502 1.00 80.44 106 ASN A O 1
ATOM 796 N N . PHE A 1 107 ? 21.302 -2.466 1.214 1.00 85.81 107 PHE A N 1
ATOM 797 C CA . PHE A 1 107 ? 20.171 -2.272 2.115 1.00 85.81 107 PHE A CA 1
ATOM 798 C C . PHE A 1 107 ? 20.027 -3.446 3.077 1.00 85.81 107 PHE A C 1
ATOM 800 O O . PHE A 1 107 ? 20.510 -4.554 2.837 1.00 85.81 107 PHE A O 1
ATOM 807 N N . GLU A 1 108 ? 19.348 -3.193 4.183 1.00 88.75 108 GLU A N 1
ATOM 808 C CA . GLU A 1 108 ? 19.007 -4.193 5.182 1.00 88.75 108 GLU A CA 1
ATOM 809 C C . GLU A 1 108 ? 17.509 -4.205 5.441 1.00 88.75 108 GLU A C 1
ATOM 811 O O . GLU A 1 108 ? 16.814 -3.203 5.268 1.00 88.75 108 GLU A O 1
ATOM 816 N N . MET A 1 109 ? 17.024 -5.372 5.839 1.00 91.12 109 MET A N 1
ATOM 817 C CA . MET A 1 109 ? 15.634 -5.639 6.155 1.00 91.12 109 MET A CA 1
ATOM 818 C C . MET A 1 109 ? 15.547 -6.107 7.598 1.00 91.12 109 MET A C 1
ATOM 820 O O . MET A 1 109 ? 16.234 -7.052 8.005 1.00 91.12 109 MET A O 1
ATOM 824 N N . ARG A 1 110 ? 14.702 -5.441 8.373 1.00 92.75 110 ARG A N 1
ATOM 825 C CA . ARG A 1 110 ? 14.546 -5.658 9.810 1.00 92.75 110 ARG A CA 1
ATOM 826 C C . ARG A 1 110 ? 13.098 -5.924 10.155 1.00 92.75 110 ARG A C 1
ATOM 828 O O . ARG A 1 110 ? 12.206 -5.396 9.495 1.00 92.75 110 ARG A O 1
ATOM 835 N N . ILE A 1 111 ? 12.890 -6.722 11.195 1.00 93.50 111 ILE A N 1
ATOM 836 C CA . ILE A 1 111 ? 11.569 -7.166 11.643 1.00 93.50 111 ILE A CA 1
ATOM 837 C C . ILE A 1 111 ? 11.497 -6.976 13.151 1.00 93.50 111 ILE A C 1
ATOM 839 O O . ILE A 1 111 ? 12.394 -7.424 13.859 1.00 93.50 111 ILE A O 1
ATOM 843 N N . GLY A 1 112 ? 10.454 -6.323 13.652 1.00 91.75 112 GLY A N 1
ATOM 844 C CA . GLY A 1 112 ? 10.237 -6.188 15.093 1.00 91.75 112 GLY A CA 1
ATOM 845 C C . GLY A 1 112 ? 9.027 -5.331 15.434 1.00 91.75 112 GLY A C 1
ATOM 846 O O . GLY A 1 112 ? 8.232 -4.989 14.564 1.00 91.75 112 GLY A O 1
ATOM 847 N N . ASP A 1 113 ? 8.867 -4.995 16.710 1.00 91.06 113 ASP A N 1
ATOM 848 C CA . ASP A 1 113 ? 7.692 -4.273 17.219 1.00 91.06 113 ASP A CA 1
ATOM 849 C C . ASP A 1 113 ? 7.959 -2.787 17.498 1.00 91.06 113 ASP A C 1
ATOM 851 O O . ASP A 1 113 ? 7.065 -2.067 17.943 1.00 91.06 113 ASP A O 1
ATOM 855 N N . SER A 1 114 ? 9.164 -2.295 17.191 1.00 88.31 114 SER A N 1
ATOM 856 C CA . SER A 1 114 ? 9.469 -0.866 17.284 1.00 88.31 114 SER A CA 1
ATOM 857 C C . SER A 1 114 ? 9.104 -0.150 15.977 1.00 88.31 114 SER A C 1
ATOM 859 O O . SER A 1 114 ? 9.694 -0.458 14.935 1.00 88.31 114 SER A O 1
ATOM 861 N N . PRO A 1 115 ? 8.182 0.831 15.989 1.00 81.00 115 PRO A N 1
ATOM 862 C CA . PRO A 1 115 ? 7.845 1.591 14.790 1.00 81.00 115 PRO A CA 1
ATOM 863 C C . PRO A 1 115 ? 9.040 2.436 14.330 1.00 81.00 115 PRO A C 1
ATOM 865 O O . PRO A 1 115 ? 9.684 3.100 15.140 1.00 81.00 115 PRO A O 1
ATOM 868 N N . ASN A 1 116 ? 9.315 2.446 13.022 1.00 67.94 116 ASN A N 1
ATOM 869 C CA . ASN A 1 116 ? 10.325 3.299 12.370 1.00 67.94 116 ASN A CA 1
ATOM 870 C C . ASN A 1 116 ? 11.756 3.201 12.943 1.00 67.94 116 ASN A C 1
ATOM 872 O O . ASN A 1 116 ? 12.556 4.115 12.748 1.00 67.94 116 ASN A O 1
ATOM 876 N N . SER A 1 117 ? 12.092 2.117 13.648 1.00 65.44 117 SER A N 1
ATOM 877 C CA . SER A 1 117 ? 13.391 1.968 14.302 1.00 65.44 117 SER A CA 1
ATOM 878 C C . SER A 1 117 ? 14.233 0.898 13.621 1.00 65.44 117 SER A C 1
ATOM 880 O O . SER A 1 117 ? 14.010 -0.300 13.795 1.00 65.44 117 SER A O 1
ATOM 882 N N . ILE A 1 118 ? 15.237 1.337 12.861 1.00 65.62 118 ILE A N 1
ATOM 883 C CA . ILE A 1 118 ? 16.262 0.434 12.327 1.00 65.62 118 ILE A CA 1
ATOM 884 C C . ILE A 1 118 ? 17.115 -0.126 13.469 1.00 65.62 118 ILE A C 1
ATOM 886 O O . ILE A 1 118 ? 17.384 -1.321 13.515 1.00 65.62 118 ILE A O 1
ATOM 890 N N . SER A 1 119 ? 17.525 0.708 14.424 1.00 67.81 119 SER A N 1
ATOM 891 C CA . SER A 1 119 ? 18.371 0.265 15.537 1.00 67.81 119 SER A CA 1
ATOM 892 C C . SER A 1 119 ? 17.623 -0.595 16.560 1.00 67.81 119 SER A C 1
ATOM 894 O O . SER A 1 119 ? 18.250 -1.403 17.238 1.00 67.81 119 SER A O 1
ATOM 896 N N . GLY A 1 120 ? 16.301 -0.441 16.670 1.00 78.88 120 GLY A N 1
ATOM 897 C CA . GLY A 1 120 ? 15.471 -1.152 17.647 1.00 78.88 120 GLY A CA 1
ATOM 898 C C . GLY A 1 120 ? 14.966 -2.521 17.192 1.00 78.88 120 GLY A C 1
ATOM 899 O O . GLY A 1 120 ? 14.591 -3.327 18.038 1.00 78.88 120 GLY A O 1
ATOM 900 N N . ASN A 1 121 ? 14.962 -2.805 15.886 1.00 89.62 121 ASN A N 1
ATOM 901 C CA . ASN A 1 121 ? 14.465 -4.073 15.351 1.00 89.62 121 ASN A CA 1
ATOM 902 C C . ASN A 1 121 ? 15.624 -4.987 14.910 1.00 89.62 121 ASN A C 1
ATOM 904 O O . ASN A 1 121 ? 16.565 -4.519 14.257 1.00 89.62 121 ASN A O 1
ATOM 908 N N . PRO A 1 122 ? 15.584 -6.296 15.218 1.00 91.06 122 PRO A N 1
ATOM 909 C CA . PRO A 1 122 ? 16.597 -7.234 14.751 1.00 91.06 122 PRO A CA 1
ATOM 910 C C . PRO A 1 122 ? 16.618 -7.346 13.219 1.00 91.06 122 PRO A C 1
ATOM 912 O O . PRO A 1 122 ? 15.603 -7.204 12.532 1.00 91.06 122 PRO A O 1
ATOM 915 N N . MET A 1 123 ? 17.810 -7.595 12.677 1.00 91.00 123 MET A N 1
ATOM 916 C CA . MET A 1 123 ? 18.034 -7.742 11.241 1.00 91.00 123 MET A CA 1
ATOM 917 C C . MET A 1 123 ? 17.668 -9.150 10.785 1.00 91.00 123 MET A C 1
ATOM 919 O O . MET A 1 123 ? 18.169 -10.121 11.339 1.00 91.00 123 MET A O 1
ATOM 923 N N . CYS A 1 124 ? 16.811 -9.238 9.769 1.00 91.06 124 CYS A N 1
ATOM 924 C CA . CYS A 1 124 ? 16.518 -10.485 9.070 1.00 91.06 124 CYS A CA 1
ATOM 925 C C . CYS A 1 124 ? 17.543 -10.702 7.952 1.00 91.06 124 CYS A C 1
ATOM 927 O O . CYS A 1 124 ? 18.146 -11.767 7.866 1.00 91.06 124 CYS A O 1
ATOM 929 N N . CYS A 1 125 ? 17.775 -9.676 7.122 1.00 87.62 125 CYS A N 1
ATOM 930 C CA . CYS A 1 125 ? 18.631 -9.788 5.942 1.00 87.62 125 CYS A CA 1
ATOM 931 C C . CYS A 1 125 ? 19.442 -8.523 5.696 1.00 87.62 125 CYS A C 1
ATOM 933 O O . CYS A 1 125 ? 18.972 -7.410 5.935 1.00 87.62 125 CYS A O 1
ATOM 935 N N . LYS A 1 126 ? 20.635 -8.699 5.127 1.00 88.00 126 LYS A N 1
ATOM 936 C CA . LYS A 1 126 ? 21.463 -7.617 4.600 1.00 88.00 126 LYS A CA 1
ATOM 937 C C . LYS A 1 126 ? 21.933 -7.983 3.207 1.00 88.00 126 LYS A C 1
ATOM 939 O O . LYS A 1 126 ? 22.515 -9.043 3.004 1.00 88.00 126 LYS A O 1
ATOM 944 N N . PHE A 1 127 ? 21.717 -7.076 2.272 1.00 83.06 127 PHE A N 1
ATOM 945 C CA . PHE A 1 127 ? 22.164 -7.215 0.901 1.00 83.06 127 PHE A CA 1
ATOM 946 C C . PHE A 1 127 ? 23.250 -6.177 0.660 1.00 83.06 127 PHE A C 1
ATOM 948 O O . PHE A 1 127 ? 22.964 -4.983 0.623 1.00 83.06 127 PHE A O 1
ATOM 955 N N . GLY A 1 128 ? 24.499 -6.636 0.577 1.00 73.75 128 GLY A N 1
ATOM 956 C CA . GLY A 1 128 ? 25.661 -5.787 0.318 1.00 73.75 128 GLY A CA 1
ATOM 957 C C . GLY A 1 128 ? 25.842 -5.441 -1.164 1.00 73.75 128 GLY A C 1
ATOM 958 O O . GLY A 1 128 ? 24.957 -5.651 -1.991 1.00 73.75 128 GLY A O 1
ATOM 959 N N . ASP A 1 129 ? 27.017 -4.911 -1.493 1.00 67.81 129 ASP A N 1
ATOM 960 C CA . ASP A 1 129 ? 27.531 -4.840 -2.868 1.00 67.81 129 ASP A CA 1
ATOM 961 C C . ASP A 1 129 ? 28.347 -6.132 -3.134 1.00 67.81 129 ASP A C 1
ATOM 963 O O . ASP A 1 129 ? 29.047 -6.571 -2.215 1.00 67.81 129 ASP A O 1
ATOM 967 N N . PRO A 1 130 ? 28.282 -6.778 -4.320 1.00 59.00 130 PRO A N 1
ATOM 968 C CA . PRO A 1 130 ? 27.740 -6.296 -5.589 1.00 59.00 130 PRO A CA 1
ATOM 969 C C . PRO A 1 130 ? 26.227 -6.502 -5.778 1.00 59.00 130 PRO A C 1
ATOM 971 O O . PRO A 1 130 ? 25.676 -7.527 -5.406 1.00 59.00 130 PRO A O 1
ATOM 974 N N . PHE A 1 131 ? 25.601 -5.509 -6.422 1.00 54.00 131 PHE A N 1
ATOM 975 C CA . PHE A 1 131 ? 24.300 -5.515 -7.119 1.00 54.00 131 PHE A CA 1
ATOM 976 C C . PHE A 1 131 ? 23.246 -6.565 -6.691 1.00 54.00 131 PHE A C 1
ATOM 978 O O . PHE A 1 131 ? 23.308 -7.731 -7.073 1.00 54.00 131 PHE A O 1
ATOM 985 N N . VAL A 1 132 ? 22.175 -6.095 -6.047 1.00 53.75 132 VAL A N 1
ATOM 986 C CA . VAL A 1 132 ? 20.946 -6.873 -5.844 1.00 53.75 132 VAL A CA 1
ATOM 987 C C . VAL A 1 132 ? 20.154 -6.930 -7.155 1.00 53.75 132 VAL A C 1
ATOM 989 O O . VAL A 1 132 ? 19.943 -5.866 -7.739 1.00 53.75 132 VAL A O 1
ATOM 992 N N . PRO A 1 133 ? 19.719 -8.112 -7.642 1.00 57.53 133 PRO A N 1
ATOM 993 C CA . PRO A 1 133 ? 18.916 -8.235 -8.858 1.00 57.53 133 PRO A CA 1
ATOM 994 C C . PRO A 1 133 ? 17.636 -7.393 -8.811 1.00 57.53 133 PRO A C 1
ATOM 996 O O . PRO A 1 133 ? 17.251 -6.873 -7.768 1.00 57.53 133 PRO A O 1
ATOM 999 N N . ARG A 1 134 ? 16.923 -7.326 -9.947 1.00 70.00 134 ARG A N 1
ATOM 1000 C CA . ARG A 1 134 ? 15.532 -6.827 -10.059 1.00 70.00 134 ARG A CA 1
ATOM 1001 C C . ARG A 1 134 ? 14.632 -7.252 -8.882 1.00 70.00 134 ARG A C 1
ATOM 1003 O O . ARG A 1 134 ? 13.650 -6.588 -8.572 1.00 70.00 134 ARG A O 1
ATOM 1010 N N . HIS A 1 135 ? 14.986 -8.361 -8.248 1.00 80.12 135 HIS A N 1
ATOM 1011 C CA . HIS A 1 135 ? 14.356 -8.973 -7.103 1.00 80.12 135 HIS A CA 1
ATOM 1012 C C . HIS A 1 135 ? 15.426 -9.400 -6.085 1.00 80.12 135 HIS A C 1
ATOM 1014 O O . HIS A 1 135 ? 16.472 -9.938 -6.451 1.00 80.12 135 HIS A O 1
ATOM 1020 N N . ALA A 1 136 ? 15.157 -9.149 -4.810 1.00 81.25 136 ALA A N 1
ATOM 1021 C CA . ALA A 1 136 ? 15.928 -9.610 -3.668 1.00 81.25 136 ALA A CA 1
ATOM 1022 C C . ALA A 1 136 ? 15.035 -10.518 -2.837 1.00 81.25 136 ALA A C 1
ATOM 1024 O O . ALA A 1 136 ? 13.946 -10.109 -2.450 1.00 81.25 136 ALA A O 1
ATOM 1025 N N . ALA A 1 137 ? 15.499 -11.715 -2.517 1.00 86.00 137 ALA A N 1
ATOM 1026 C CA . ALA A 1 137 ? 14.763 -12.647 -1.681 1.00 86.00 137 ALA A CA 1
ATOM 1027 C C . ALA A 1 137 ? 15.689 -13.204 -0.610 1.00 86.00 137 ALA A C 1
ATOM 1029 O O . ALA A 1 137 ? 16.852 -13.507 -0.882 1.00 86.00 137 ALA A O 1
ATOM 1030 N N . CYS A 1 138 ? 15.179 -13.355 0.606 1.00 85.19 138 CYS A N 1
ATOM 1031 C CA . CYS A 1 138 ? 15.929 -13.980 1.683 1.00 85.19 138 CYS A CA 1
ATOM 1032 C C . CYS A 1 138 ? 15.014 -14.703 2.670 1.00 85.19 138 CYS A C 1
ATOM 1034 O O . CYS A 1 138 ? 13.820 -14.421 2.784 1.00 85.19 138 CYS A O 1
ATOM 1036 N N . TYR A 1 139 ? 15.618 -15.643 3.387 1.00 87.19 139 TYR A N 1
ATOM 1037 C CA . TYR A 1 139 ? 15.047 -16.266 4.570 1.00 87.19 139 TYR A CA 1
ATOM 1038 C C . TYR A 1 139 ? 15.744 -15.672 5.789 1.00 87.19 139 TYR A C 1
ATOM 1040 O O . TYR A 1 139 ? 16.970 -15.541 5.782 1.00 87.19 139 TYR A O 1
ATOM 1048 N N . CYS A 1 140 ? 14.983 -15.328 6.825 1.00 85.06 140 CYS A N 1
ATOM 1049 C CA . CYS A 1 140 ? 15.595 -14.963 8.098 1.00 85.06 140 CYS A CA 1
ATOM 1050 C C . CYS A 1 140 ? 16.302 -16.200 8.680 1.00 85.06 140 CYS A C 1
ATOM 1052 O O . CYS A 1 140 ? 15.817 -17.319 8.505 1.00 85.06 140 CYS A O 1
ATOM 1054 N N . GLU A 1 141 ? 17.408 -16.019 9.411 1.00 81.88 141 GLU A N 1
ATOM 1055 C CA . GLU A 1 141 ? 18.153 -17.133 10.040 1.00 81.88 141 GLU A CA 1
ATOM 1056 C C . GLU A 1 141 ? 17.253 -18.044 10.897 1.00 81.88 141 GLU A C 1
ATOM 1058 O O . GLU A 1 141 ? 17.462 -19.252 10.994 1.00 81.88 141 GLU A O 1
ATOM 1063 N N . ARG A 1 142 ? 16.217 -17.451 11.492 1.00 85.00 142 ARG A N 1
ATOM 1064 C CA . ARG A 1 142 ? 15.092 -18.115 12.152 1.00 85.00 142 ARG A CA 1
ATOM 1065 C C . ARG A 1 142 ? 13.830 -17.276 11.943 1.00 85.00 142 ARG A C 1
ATOM 1067 O O . ARG A 1 142 ? 13.968 -16.064 11.783 1.00 85.00 142 ARG A O 1
ATOM 1074 N N . PRO A 1 143 ? 12.616 -17.856 11.996 1.00 88.44 143 PRO A N 1
ATOM 1075 C CA . PRO A 1 143 ? 11.389 -17.070 11.960 1.00 88.44 143 PRO A CA 1
ATOM 1076 C C . PRO A 1 143 ? 11.389 -15.982 13.040 1.00 88.44 143 PRO A C 1
ATOM 1078 O O . PRO A 1 143 ? 11.674 -16.251 14.211 1.00 88.44 143 PRO A O 1
ATOM 1081 N N . MET A 1 144 ? 11.092 -14.750 12.640 1.00 90.69 144 MET A N 1
ATOM 1082 C CA . MET A 1 144 ? 11.161 -13.561 13.487 1.00 90.69 144 MET A CA 1
ATOM 1083 C C . MET A 1 144 ? 9.754 -13.057 13.777 1.00 90.69 144 MET A C 1
ATOM 1085 O O . MET A 1 144 ? 8.947 -12.912 12.864 1.00 90.69 144 MET A O 1
ATOM 1089 N N . CYS A 1 145 ? 9.466 -12.779 15.046 1.00 91.56 145 CYS A N 1
ATOM 1090 C CA . CYS A 1 145 ? 8.221 -12.129 15.437 1.00 91.56 145 CYS A CA 1
ATOM 1091 C C . CYS A 1 145 ? 8.366 -10.611 15.307 1.00 91.56 145 CYS A C 1
ATOM 1093 O O . CYS A 1 145 ? 9.333 -10.047 15.824 1.00 91.56 145 CYS A O 1
ATOM 1095 N N . GLY A 1 146 ? 7.414 -9.958 14.647 1.00 92.25 146 GLY A N 1
ATOM 1096 C CA . GLY A 1 146 ? 7.336 -8.501 14.644 1.00 92.25 146 GLY A CA 1
ATOM 1097 C C . GLY A 1 146 ? 6.139 -7.965 13.874 1.00 92.25 146 GLY A C 1
ATOM 1098 O O . GLY A 1 146 ? 5.602 -8.638 12.995 1.00 92.25 146 GLY A O 1
ATOM 1099 N N . ARG A 1 147 ? 5.711 -6.753 14.226 1.00 92.69 147 ARG A N 1
ATOM 1100 C CA . ARG A 1 147 ? 4.645 -5.991 13.558 1.00 92.69 147 ARG A CA 1
ATOM 1101 C C . ARG A 1 147 ? 5.145 -5.135 12.402 1.00 92.69 147 ARG A C 1
ATOM 1103 O O . ARG A 1 147 ? 4.416 -4.919 11.433 1.00 92.69 147 ARG A O 1
ATOM 1110 N N . TYR A 1 148 ? 6.370 -4.642 12.514 1.00 93.75 148 TYR A N 1
ATOM 1111 C CA . TYR A 1 148 ? 6.971 -3.729 11.560 1.00 93.75 148 TYR A CA 1
ATOM 1112 C C . TYR A 1 148 ? 8.056 -4.420 10.753 1.00 93.75 148 TYR A C 1
ATOM 1114 O O . TYR A 1 148 ? 8.894 -5.140 11.299 1.00 93.75 148 TYR A O 1
ATOM 1122 N N . ILE A 1 149 ? 8.061 -4.135 9.455 1.00 94.38 149 ILE A N 1
ATOM 1123 C CA . ILE A 1 149 ? 9.157 -4.477 8.553 1.00 94.38 149 ILE A CA 1
ATOM 1124 C C . ILE A 1 149 ? 9.762 -3.173 8.083 1.00 94.38 149 ILE A C 1
ATOM 1126 O O . ILE A 1 149 ? 9.072 -2.371 7.460 1.00 94.38 149 ILE A O 1
ATOM 1130 N N . THR A 1 150 ? 11.041 -2.960 8.362 1.00 92.81 150 THR A N 1
ATOM 1131 C CA . THR A 1 150 ? 11.762 -1.784 7.878 1.00 92.81 150 THR A CA 1
ATOM 1132 C C . THR A 1 150 ? 12.829 -2.224 6.899 1.00 92.81 150 THR A C 1
ATOM 1134 O O . THR A 1 150 ? 13.695 -3.032 7.235 1.00 92.81 150 THR A O 1
ATOM 1137 N N . VAL A 1 151 ? 12.775 -1.668 5.693 1.00 90.81 151 VAL A N 1
ATOM 1138 C CA . VAL A 1 151 ? 13.856 -1.775 4.717 1.00 90.81 151 VAL A CA 1
ATOM 1139 C C . VAL A 1 151 ? 14.573 -0.441 4.704 1.00 90.81 151 VAL A C 1
ATOM 1141 O O . VAL A 1 151 ? 13.947 0.596 4.484 1.00 90.81 151 VAL A O 1
ATOM 1144 N N . GLN A 1 152 ? 15.871 -0.457 4.970 1.00 88.25 152 GLN A N 1
ATOM 1145 C CA . GLN A 1 152 ? 16.693 0.742 4.955 1.00 88.25 152 GLN A CA 1
ATOM 1146 C C . GLN A 1 152 ? 17.873 0.559 4.022 1.00 88.25 152 GLN A C 1
ATOM 1148 O O . GLN A 1 152 ? 18.615 -0.418 4.107 1.00 88.25 152 GLN A O 1
ATOM 1153 N N . ARG A 1 153 ? 18.088 1.564 3.180 1.00 84.44 153 ARG A N 1
ATOM 1154 C CA . ARG A 1 153 ? 19.330 1.711 2.440 1.00 84.44 153 ARG A CA 1
ATOM 1155 C C . ARG A 1 153 ? 20.431 2.237 3.356 1.00 84.44 153 ARG A C 1
ATOM 1157 O O . ARG A 1 153 ? 20.235 3.228 4.044 1.00 84.44 153 ARG A O 1
ATOM 1164 N N . ASN A 1 154 ? 21.615 1.655 3.264 1.00 81.50 154 ASN A N 1
ATOM 1165 C CA . ASN A 1 154 ? 22.821 2.097 3.949 1.00 81.50 154 ASN A CA 1
ATOM 1166 C C . ASN A 1 154 ? 23.795 2.658 2.913 1.00 81.50 154 ASN A C 1
ATOM 1168 O O . ASN A 1 154 ? 24.666 1.954 2.413 1.00 81.50 154 ASN A O 1
ATOM 1172 N N . TYR A 1 155 ? 23.638 3.923 2.537 1.00 76.62 155 TYR A N 1
ATOM 1173 C CA . TYR A 1 155 ? 24.518 4.540 1.547 1.00 76.62 155 TYR A CA 1
ATOM 1174 C C . TYR A 1 155 ? 24.876 5.972 1.949 1.00 76.62 155 TYR A C 1
ATOM 1176 O O . TYR A 1 155 ? 23.958 6.764 2.183 1.00 76.62 155 TYR A O 1
ATOM 1184 N N . PRO A 1 156 ? 26.176 6.336 1.974 1.00 73.75 156 PRO A N 1
ATOM 1185 C CA . PRO A 1 156 ? 26.634 7.637 2.471 1.00 73.75 156 PRO A CA 1
ATOM 1186 C C . PRO A 1 156 ? 26.177 8.822 1.608 1.00 73.75 156 PRO A C 1
ATOM 1188 O O . PRO A 1 156 ? 26.058 9.937 2.101 1.00 73.75 156 PRO A O 1
ATOM 1191 N N . ASN A 1 157 ? 25.874 8.581 0.330 1.00 79.50 157 ASN A N 1
ATOM 1192 C CA . ASN A 1 157 ? 25.437 9.607 -0.614 1.00 79.50 157 ASN A CA 1
ATOM 1193 C C . ASN A 1 157 ? 23.913 9.615 -0.813 1.00 79.50 157 ASN A C 1
ATOM 1195 O O . ASN A 1 157 ? 23.225 8.590 -0.708 1.00 79.50 157 ASN A O 1
ATOM 1199 N N . ALA A 1 158 ? 23.389 10.790 -1.170 1.00 78.75 158 ALA A N 1
ATOM 1200 C CA . ALA A 1 158 ? 21.971 11.002 -1.424 1.00 78.75 158 ALA A CA 1
ATOM 1201 C C . ALA A 1 158 ? 21.540 10.509 -2.820 1.00 78.75 158 ALA A C 1
ATOM 1203 O O . ALA A 1 158 ? 21.733 11.176 -3.844 1.00 78.75 158 ALA A O 1
ATOM 1204 N N . TYR A 1 159 ? 20.871 9.359 -2.852 1.00 75.12 159 TYR A N 1
ATOM 1205 C CA . TYR A 1 159 ? 20.245 8.807 -4.055 1.00 75.12 159 TYR A CA 1
ATOM 1206 C C . TYR A 1 159 ? 18.729 8.725 -3.938 1.00 75.12 159 TYR A C 1
ATOM 1208 O O . TYR A 1 159 ? 18.178 8.646 -2.837 1.00 75.12 159 TYR A O 1
ATOM 1216 N N . LEU A 1 160 ? 18.079 8.712 -5.102 1.00 77.62 160 LEU A N 1
ATOM 1217 C CA . LEU A 1 160 ? 16.707 8.234 -5.235 1.00 77.62 160 LEU A CA 1
ATOM 1218 C C . LEU A 1 160 ? 16.668 6.754 -4.858 1.00 77.62 160 LEU A C 1
ATOM 1220 O O . LEU A 1 160 ? 17.649 6.044 -5.072 1.00 77.62 160 LEU A O 1
ATOM 1224 N N . TRP A 1 161 ? 15.542 6.308 -4.325 1.00 79.50 161 TRP A N 1
ATOM 1225 C CA . TRP A 1 161 ? 15.317 4.903 -4.036 1.00 79.50 161 TRP A CA 1
ATOM 1226 C C . TRP A 1 161 ? 13.958 4.480 -4.570 1.00 79.50 161 TRP A C 1
ATOM 1228 O O . TRP A 1 161 ? 12.987 5.237 -4.437 1.00 79.50 161 TRP A O 1
ATOM 1238 N N . HIS A 1 162 ? 13.916 3.300 -5.185 1.00 83.19 162 HIS A N 1
ATOM 1239 C CA . HIS A 1 162 ? 12.692 2.725 -5.714 1.00 83.19 162 HIS A CA 1
ATOM 1240 C C . HIS A 1 162 ? 12.381 1.399 -5.029 1.00 83.19 162 HIS A C 1
ATOM 1242 O O . HIS A 1 162 ? 13.229 0.512 -4.953 1.00 83.19 162 HIS A O 1
ATOM 1248 N N . VAL A 1 163 ? 11.139 1.261 -4.575 1.00 87.00 163 VAL A N 1
ATOM 1249 C CA . VAL A 1 163 ? 10.609 0.008 -4.032 1.00 87.00 163 VAL A CA 1
ATOM 1250 C C . VAL A 1 163 ? 9.337 -0.313 -4.792 1.00 87.00 163 VAL A C 1
ATOM 1252 O O . VAL A 1 163 ? 8.374 0.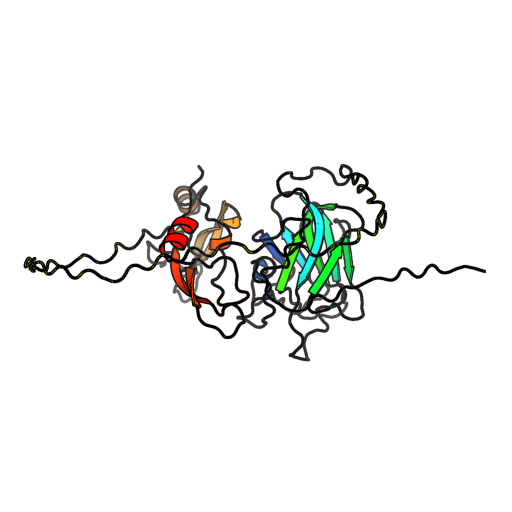446 -4.723 1.00 87.00 163 VAL A O 1
ATOM 1255 N N . CYS A 1 164 ? 9.363 -1.389 -5.566 1.00 85.88 164 CYS A N 1
ATOM 1256 C CA . CYS A 1 164 ? 8.256 -1.772 -6.435 1.00 85.88 164 CYS A CA 1
ATOM 1257 C C . CYS A 1 164 ? 7.300 -2.734 -5.745 1.00 85.88 164 CYS A C 1
ATOM 1259 O O . CYS A 1 164 ? 6.102 -2.584 -5.893 1.00 85.88 164 CYS A O 1
ATOM 1261 N N . GLU A 1 165 ? 7.818 -3.669 -4.951 1.00 89.12 165 GLU A N 1
ATOM 1262 C CA . GLU A 1 165 ? 6.995 -4.559 -4.132 1.00 89.12 165 GLU A CA 1
ATOM 1263 C C . GLU A 1 165 ? 7.830 -5.076 -2.958 1.00 89.12 165 GLU A C 1
ATOM 1265 O O . GLU A 1 165 ? 9.019 -5.353 -3.116 1.00 89.12 165 GLU A O 1
ATOM 1270 N N . LEU A 1 166 ? 7.223 -5.215 -1.788 1.00 91.31 166 LEU A N 1
ATOM 1271 C CA . LEU A 1 166 ? 7.813 -5.764 -0.580 1.00 91.31 166 LEU A CA 1
ATOM 1272 C C . LEU A 1 166 ? 6.856 -6.815 -0.021 1.00 91.31 166 LEU A C 1
ATOM 1274 O O . LEU A 1 166 ? 5.759 -6.506 0.443 1.00 91.31 166 LEU A O 1
ATOM 1278 N N . LEU A 1 167 ? 7.283 -8.071 -0.077 1.00 90.69 167 LEU A N 1
ATOM 1279 C CA . LEU A 1 167 ? 6.502 -9.219 0.356 1.00 90.69 167 LEU A CA 1
ATOM 1280 C C . LEU A 1 167 ? 7.060 -9.753 1.670 1.00 90.69 167 LEU A C 1
ATOM 1282 O O . LEU A 1 167 ? 8.278 -9.845 1.850 1.00 90.69 167 LEU A O 1
ATOM 1286 N N . ALA A 1 168 ? 6.160 -10.127 2.575 1.00 92.69 168 ALA A N 1
ATOM 1287 C CA . ALA A 1 168 ? 6.515 -10.675 3.873 1.00 92.69 168 ALA A CA 1
ATOM 1288 C C . ALA A 1 168 ? 5.724 -11.938 4.155 1.00 92.69 168 ALA A C 1
ATOM 1290 O O . ALA A 1 168 ? 4.509 -11.882 4.328 1.00 92.69 168 ALA A O 1
ATOM 1291 N N . PHE A 1 169 ? 6.410 -13.073 4.209 1.00 90.44 169 PHE A N 1
ATOM 1292 C CA . PHE A 1 169 ? 5.756 -14.370 4.274 1.00 90.44 169 PHE A CA 1
ATOM 1293 C C . PHE A 1 169 ? 5.717 -14.899 5.704 1.00 90.44 169 PHE A C 1
ATOM 1295 O O . PHE A 1 169 ? 6.743 -14.981 6.390 1.00 90.44 169 PHE A O 1
ATOM 1302 N N . SER A 1 170 ? 4.509 -15.257 6.141 1.00 87.88 170 SER A N 1
ATOM 1303 C CA . SER A 1 170 ? 4.253 -15.918 7.415 1.00 87.88 170 SER A CA 1
ATOM 1304 C C . SER A 1 170 ? 3.736 -17.337 7.199 1.00 87.88 170 SER A C 1
ATOM 1306 O O . SER A 1 170 ? 2.855 -17.558 6.367 1.00 87.88 170 SER A O 1
ATOM 1308 N N . LEU A 1 171 ? 4.259 -18.278 7.991 1.00 76.62 171 LEU A N 1
ATOM 1309 C CA . LEU A 1 171 ? 3.777 -19.664 8.040 1.00 76.62 171 LEU A CA 1
ATOM 1310 C C . LEU A 1 171 ? 2.439 -19.783 8.794 1.00 76.62 171 LEU A C 1
ATOM 1312 O O . LEU A 1 171 ? 1.720 -20.761 8.620 1.00 76.62 171 LEU A O 1
ATOM 1316 N N . ASP A 1 172 ? 2.113 -18.802 9.644 1.00 80.31 172 ASP A N 1
ATOM 1317 C CA . ASP A 1 172 ? 0.908 -18.790 10.480 1.00 80.31 172 ASP A CA 1
ATOM 1318 C C . ASP A 1 172 ? 0.256 -17.389 10.463 1.00 80.31 172 ASP A C 1
ATOM 1320 O O . ASP A 1 172 ? 0.327 -16.632 11.435 1.00 80.31 172 ASP A O 1
ATOM 1324 N N . PRO A 1 173 ? -0.357 -16.990 9.332 1.00 74.06 173 PRO A N 1
ATOM 1325 C CA . PRO A 1 173 ? -0.898 -15.642 9.135 1.00 74.06 173 PRO A CA 1
ATOM 1326 C C . PRO A 1 173 ? -2.154 -15.353 9.970 1.00 74.06 173 PRO A C 1
ATOM 1328 O O . PRO A 1 173 ? -2.611 -14.211 10.012 1.00 74.06 173 PRO A O 1
ATOM 1331 N N . PHE A 1 174 ? -2.738 -16.363 10.618 1.00 74.81 174 PHE A N 1
ATOM 1332 C CA . PHE A 1 174 ? -3.951 -16.213 11.426 1.00 74.81 174 PHE A CA 1
ATOM 1333 C C . PHE A 1 174 ? -3.659 -16.127 12.923 1.00 74.81 174 PHE A C 1
ATOM 1335 O O . PHE A 1 174 ? -4.545 -15.754 13.693 1.00 74.81 174 PHE A O 1
ATOM 1342 N N . LYS A 1 175 ? -2.426 -16.428 13.339 1.00 77.38 175 LYS A N 1
ATOM 1343 C CA . LYS A 1 175 ? -2.006 -16.381 14.735 1.00 77.38 175 LYS A CA 1
ATOM 1344 C C . LYS A 1 175 ? -0.935 -15.311 14.935 1.00 77.38 175 LYS A C 1
ATOM 1346 O O . LYS A 1 175 ? 0.248 -15.561 14.695 1.00 77.38 175 LYS A O 1
ATOM 1351 N N . PRO A 1 176 ? -1.324 -14.120 15.421 1.00 81.88 176 PRO A N 1
ATOM 1352 C CA . PRO A 1 176 ? -0.356 -13.117 15.815 1.00 81.88 176 PRO A CA 1
ATOM 1353 C C . PRO A 1 176 ? 0.630 -13.685 16.836 1.00 81.88 176 PRO A C 1
ATOM 1355 O O . PRO A 1 176 ? 0.246 -14.382 17.781 1.00 81.88 176 PRO A O 1
ATOM 1358 N N . CYS A 1 177 ? 1.908 -13.396 16.644 1.00 85.69 177 CYS A N 1
ATOM 1359 C CA . CYS A 1 177 ? 2.941 -13.783 17.589 1.00 85.69 177 CYS A CA 1
ATOM 1360 C C . CYS A 1 177 ? 3.020 -12.755 18.719 1.00 85.69 177 CYS A C 1
ATOM 1362 O O . CYS A 1 177 ? 2.789 -11.569 18.512 1.00 85.69 177 CYS A O 1
ATOM 1364 N N . THR A 1 178 ? 3.341 -13.207 19.929 1.00 75.69 178 THR A N 1
ATOM 1365 C CA . THR A 1 178 ? 3.432 -12.328 21.105 1.00 75.69 178 THR A CA 1
ATOM 1366 C C . THR A 1 178 ? 4.847 -12.213 21.661 1.00 75.69 178 THR A C 1
ATOM 1368 O O . THR A 1 178 ? 5.067 -11.355 22.502 1.00 75.69 178 THR A O 1
ATOM 1371 N N . ASN A 1 179 ? 5.799 -13.046 21.202 1.00 62.75 179 ASN A N 1
ATOM 1372 C CA . ASN A 1 179 ? 7.219 -13.011 21.575 1.00 62.75 179 ASN A CA 1
ATOM 1373 C C . ASN A 1 179 ? 8.103 -13.760 20.554 1.00 62.75 179 ASN A C 1
ATOM 1375 O O . ASN A 1 179 ? 7.782 -14.876 20.143 1.00 62.75 179 ASN A O 1
ATOM 1379 N N . ALA A 1 180 ? 9.280 -13.212 20.228 1.00 53.84 180 ALA A N 1
ATOM 1380 C CA . ALA A 1 180 ? 10.268 -13.818 19.317 1.00 53.84 180 ALA A CA 1
ATOM 1381 C C . ALA A 1 180 ? 10.964 -15.096 19.850 1.00 53.84 180 ALA A C 1
ATOM 1383 O O . ALA A 1 180 ? 11.761 -15.700 19.128 1.00 53.84 180 ALA A O 1
ATOM 1384 N N . SER A 1 181 ? 10.687 -15.506 21.096 1.00 48.50 181 SER A N 1
ATOM 1385 C CA . SER A 1 181 ? 11.260 -16.708 21.735 1.00 48.50 181 SER A CA 1
ATOM 1386 C C . SER A 1 181 ? 10.407 -17.976 21.595 1.00 48.50 181 SER A C 1
ATOM 1388 O O . SER A 1 181 ? 10.856 -19.040 22.003 1.00 48.50 181 SER A O 1
ATOM 1390 N N . ALA A 1 182 ? 9.191 -17.899 21.043 1.00 44.78 182 ALA A N 1
ATOM 1391 C CA . ALA A 1 182 ? 8.246 -19.023 21.081 1.00 44.78 182 ALA A CA 1
ATOM 1392 C C . ALA A 1 182 ? 8.288 -19.966 19.861 1.00 44.78 182 ALA A C 1
ATOM 1394 O O . ALA A 1 182 ? 7.648 -21.014 19.896 1.00 44.78 182 ALA A O 1
ATOM 1395 N N . TYR A 1 183 ? 9.024 -19.637 18.792 1.00 46.38 183 TYR A N 1
ATOM 1396 C CA . TYR A 1 183 ? 9.122 -20.508 17.616 1.00 46.38 183 TYR A CA 1
ATOM 1397 C C . TYR A 1 183 ? 10.408 -21.336 17.659 1.00 46.38 183 TYR A C 1
ATOM 1399 O O . TYR A 1 183 ? 11.441 -20.948 17.114 1.00 46.38 183 TYR A O 1
ATOM 1407 N N . LEU A 1 184 ? 10.338 -22.489 18.321 1.00 44.28 184 LEU A N 1
ATOM 1408 C CA . LEU A 1 184 ? 11.257 -23.584 18.034 1.00 44.28 184 LEU A CA 1
ATOM 1409 C C . LEU A 1 184 ? 10.773 -24.223 16.726 1.00 44.28 184 LEU A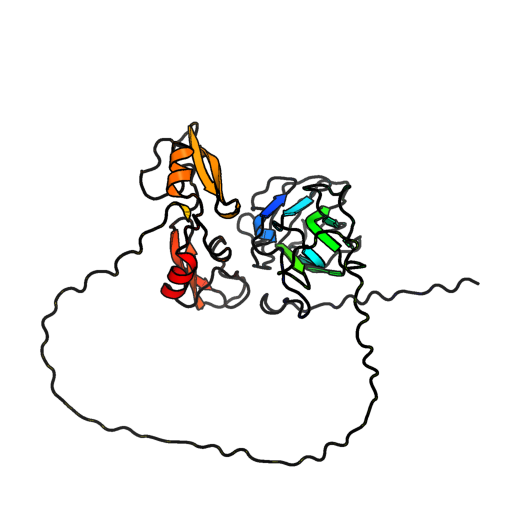 C 1
ATOM 1411 O O . LEU A 1 184 ? 9.635 -24.698 16.697 1.00 44.28 184 LEU A O 1
ATOM 1415 N N . PRO A 1 185 ? 11.566 -24.222 15.638 1.00 43.44 185 PRO A N 1
ATOM 1416 C CA . PRO A 1 185 ? 11.195 -24.976 14.454 1.00 43.44 185 PRO A CA 1
ATOM 1417 C C . PRO A 1 185 ? 11.036 -26.436 14.875 1.00 43.44 185 PRO A C 1
ATOM 1419 O O . PRO A 1 185 ? 11.963 -27.036 15.423 1.00 43.44 185 PRO A O 1
ATOM 1422 N N . THR A 1 186 ? 9.858 -27.013 14.649 1.00 39.31 186 THR A N 1
ATOM 1423 C CA . THR A 1 186 ? 9.734 -28.466 14.685 1.00 39.31 186 THR A CA 1
ATOM 1424 C C . THR A 1 186 ? 10.744 -29.024 13.680 1.00 39.31 186 THR A C 1
ATOM 1426 O O . THR A 1 186 ? 10.825 -28.515 12.556 1.00 39.31 186 THR A O 1
ATOM 1429 N N . PRO A 1 187 ? 11.578 -30.008 14.063 1.00 35.44 187 PRO A N 1
ATOM 1430 C CA . PRO A 1 187 ? 12.523 -30.593 13.130 1.00 35.44 187 PRO A CA 1
ATOM 1431 C C . PRO A 1 187 ? 11.747 -31.112 11.921 1.00 35.44 187 PRO A C 1
ATOM 1433 O O . PRO A 1 187 ? 10.806 -31.897 12.054 1.00 35.44 187 PRO A O 1
ATOM 1436 N N . LYS A 1 188 ? 12.124 -30.614 10.739 1.00 37.50 188 LYS A N 1
ATOM 1437 C CA . LYS A 1 188 ? 11.613 -31.085 9.453 1.00 37.50 188 LYS A CA 1
ATOM 1438 C C . LYS A 1 188 ? 11.728 -32.616 9.438 1.00 37.50 188 LYS A C 1
ATOM 1440 O O . LYS A 1 188 ? 12.810 -33.109 9.761 1.00 37.50 188 LYS A O 1
ATOM 1445 N N . PRO A 1 189 ? 10.677 -33.376 9.080 1.00 33.19 189 PRO A N 1
ATOM 1446 C CA . PRO A 1 189 ? 10.824 -34.811 8.902 1.00 33.19 189 PRO A CA 1
ATOM 1447 C C . PRO A 1 189 ? 11.910 -35.046 7.852 1.00 33.19 189 PRO A C 1
ATOM 1449 O O . PRO A 1 189 ? 11.800 -34.599 6.709 1.00 33.19 189 PRO A O 1
ATOM 1452 N N . THR A 1 190 ? 12.999 -35.684 8.275 1.00 30.36 190 THR A N 1
ATOM 1453 C CA . THR A 1 190 ? 14.083 -36.112 7.400 1.00 30.36 190 THR A CA 1
ATOM 1454 C C . THR A 1 190 ? 13.510 -37.160 6.461 1.00 30.36 190 THR A C 1
ATOM 1456 O O . THR A 1 190 ? 13.361 -38.322 6.830 1.00 30.36 190 THR A O 1
ATOM 1459 N N . THR A 1 191 ? 13.141 -36.756 5.248 1.00 34.03 191 THR A N 1
ATOM 1460 C CA . THR A 1 191 ? 12.834 -37.705 4.184 1.00 34.03 191 THR A CA 1
ATOM 1461 C C . THR A 1 191 ? 14.149 -38.362 3.786 1.00 34.03 191 THR A C 1
ATOM 1463 O O . THR A 1 191 ? 14.935 -37.815 3.015 1.00 34.03 191 THR A O 1
ATOM 1466 N N . THR A 1 192 ? 14.430 -39.525 4.367 1.00 29.64 192 THR A N 1
ATOM 1467 C CA . THR A 1 192 ? 15.448 -40.433 3.851 1.00 29.64 192 THR A CA 1
ATOM 1468 C C . THR A 1 192 ? 14.979 -40.879 2.473 1.00 29.64 192 THR A C 1
ATOM 1470 O O . THR A 1 192 ? 14.029 -41.650 2.347 1.00 29.64 192 THR A O 1
ATOM 1473 N N . THR A 1 193 ? 15.604 -40.348 1.425 1.00 30.58 193 THR A N 1
ATOM 1474 C CA . THR A 1 193 ? 15.396 -40.816 0.055 1.00 30.58 193 THR A CA 1
ATOM 1475 C C . THR A 1 193 ? 15.973 -42.223 -0.060 1.00 30.58 193 THR A C 1
ATOM 1477 O O . THR A 1 193 ? 17.148 -42.406 -0.371 1.00 30.58 193 THR A O 1
ATOM 1480 N N . THR A 1 194 ? 15.157 -43.237 0.217 1.00 29.14 194 THR A N 1
ATOM 1481 C CA . THR A 1 194 ? 15.448 -44.609 -0.193 1.00 29.14 194 THR A CA 1
ATOM 1482 C C . THR A 1 194 ? 15.098 -44.720 -1.670 1.00 29.14 194 THR A C 1
ATOM 1484 O O . THR A 1 194 ? 13.931 -44.843 -2.043 1.00 29.14 194 THR A O 1
ATOM 1487 N N . THR A 1 195 ? 16.116 -44.640 -2.526 1.00 31.52 195 THR A N 1
ATOM 1488 C CA . THR A 1 195 ? 15.998 -44.913 -3.960 1.00 31.52 195 THR A CA 1
ATOM 1489 C C . THR A 1 195 ? 15.578 -46.369 -4.150 1.00 31.52 195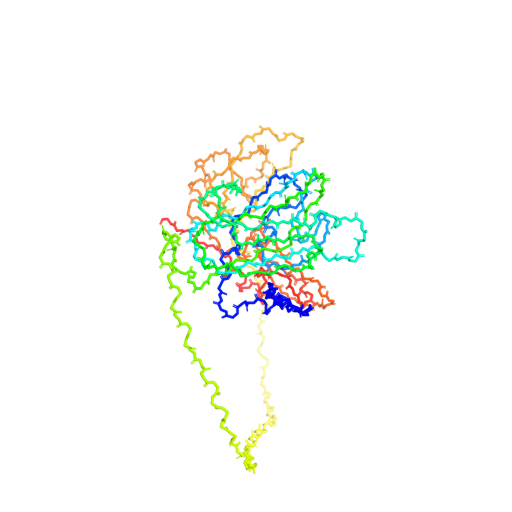 THR A C 1
ATOM 1491 O O . THR A 1 195 ? 16.409 -47.272 -4.138 1.00 31.52 195 THR A O 1
ATOM 1494 N N . THR A 1 196 ? 14.274 -46.603 -4.297 1.00 29.14 196 THR A N 1
ATOM 1495 C CA . THR A 1 196 ? 13.738 -47.898 -4.725 1.00 29.14 196 THR A CA 1
ATOM 1496 C C . THR A 1 196 ? 13.435 -47.793 -6.209 1.00 29.14 196 THR A C 1
ATOM 1498 O O . THR A 1 196 ? 12.434 -47.204 -6.618 1.00 29.14 196 THR A O 1
ATOM 1501 N N . THR A 1 197 ? 14.339 -48.329 -7.024 1.00 32.00 197 THR A N 1
ATOM 1502 C CA . THR A 1 197 ? 14.158 -48.479 -8.468 1.00 32.00 197 THR A CA 1
ATOM 1503 C C . THR A 1 197 ? 12.967 -49.401 -8.709 1.00 32.00 197 THR A C 1
ATOM 1505 O O . THR A 1 197 ? 13.077 -50.614 -8.551 1.00 32.00 197 THR A O 1
ATOM 1508 N N . THR A 1 198 ? 11.815 -48.828 -9.056 1.00 30.53 198 THR A N 1
ATOM 1509 C CA . THR A 1 198 ? 10.649 -49.599 -9.497 1.00 30.53 198 THR A CA 1
ATOM 1510 C C . THR A 1 198 ? 10.565 -49.499 -11.011 1.00 30.53 198 THR A C 1
ATOM 1512 O O . THR A 1 198 ? 10.350 -48.426 -11.569 1.00 30.53 198 THR A O 1
ATOM 1515 N N . THR A 1 199 ? 10.792 -50.629 -11.670 1.00 31.73 199 THR A N 1
ATOM 1516 C CA . THR A 1 199 ? 10.646 -50.819 -13.112 1.00 31.73 199 THR A CA 1
ATOM 1517 C C . THR A 1 199 ? 9.175 -50.653 -13.495 1.00 31.73 199 THR A C 1
ATOM 1519 O O . THR A 1 199 ? 8.345 -51.489 -13.147 1.00 31.73 199 THR A O 1
ATOM 1522 N N . THR A 1 200 ? 8.838 -49.580 -14.211 1.00 30.48 200 THR A N 1
ATOM 1523 C CA . THR A 1 200 ? 7.484 -49.370 -14.739 1.00 30.48 200 THR A CA 1
ATOM 1524 C C . THR A 1 200 ? 7.317 -50.144 -16.043 1.00 30.48 200 THR A C 1
ATOM 1526 O O . THR A 1 200 ? 7.844 -49.755 -17.084 1.00 30.48 200 THR A O 1
ATOM 1529 N N . THR A 1 201 ? 6.563 -51.241 -15.993 1.00 30.12 201 THR A N 1
ATOM 1530 C CA . THR A 1 201 ? 6.028 -51.923 -17.175 1.00 30.12 201 THR A CA 1
ATOM 1531 C C . THR A 1 201 ? 4.857 -51.114 -17.733 1.00 30.12 201 THR A C 1
ATOM 1533 O O . THR A 1 201 ? 3.848 -50.896 -17.063 1.00 30.12 201 THR A O 1
ATOM 1536 N N . THR A 1 202 ? 4.994 -50.658 -18.974 1.00 30.61 202 THR A N 1
ATOM 1537 C CA . THR A 1 202 ? 3.971 -49.929 -19.727 1.00 30.61 202 THR A CA 1
ATOM 1538 C C . THR A 1 202 ? 2.756 -50.826 -19.968 1.00 30.61 202 THR A C 1
ATOM 1540 O O . THR A 1 202 ? 2.845 -51.793 -20.718 1.00 30.61 202 THR A O 1
ATOM 1543 N N . THR A 1 203 ? 1.609 -50.500 -19.365 1.00 30.00 203 THR A N 1
ATOM 1544 C CA . THR A 1 203 ? 0.316 -51.096 -19.737 1.00 30.00 203 THR A CA 1
ATOM 1545 C C . THR A 1 203 ? -0.600 -49.998 -20.257 1.00 30.00 203 THR A C 1
ATOM 1547 O O . THR A 1 203 ? -1.071 -49.136 -19.516 1.00 30.00 203 THR A O 1
ATOM 1550 N N . THR A 1 204 ? -0.819 -50.013 -21.567 1.00 33.56 204 THR A N 1
ATOM 1551 C CA . THR A 1 204 ? -1.736 -49.137 -22.291 1.00 33.56 204 THR A CA 1
ATOM 1552 C C . THR A 1 204 ? -3.173 -49.485 -21.908 1.00 33.56 204 THR A C 1
ATOM 1554 O O . THR A 1 204 ? -3.635 -50.581 -22.204 1.00 33.56 204 THR A O 1
ATOM 1557 N N . THR A 1 205 ? -3.901 -48.561 -21.279 1.00 31.12 205 THR A N 1
ATOM 1558 C CA . THR A 1 205 ? -5.361 -48.673 -21.128 1.00 31.12 205 THR A CA 1
ATOM 1559 C C . THR A 1 205 ? -6.018 -47.448 -21.748 1.00 31.12 205 THR A C 1
ATOM 1561 O O . THR A 1 205 ? -5.840 -46.320 -21.290 1.00 31.12 205 THR A O 1
ATOM 1564 N N . GLN A 1 206 ? -6.741 -47.690 -22.840 1.00 31.81 206 GLN A N 1
ATOM 1565 C CA . GLN A 1 206 ? -7.566 -46.715 -23.544 1.00 31.81 206 GLN A CA 1
ATOM 1566 C C . GLN A 1 206 ? -8.736 -46.275 -22.654 1.00 31.81 206 GLN A C 1
ATOM 1568 O O . GLN A 1 206 ? -9.433 -47.109 -22.077 1.00 31.81 206 GLN A O 1
ATOM 1573 N N . LYS A 1 207 ? -8.983 -44.963 -22.579 1.00 30.62 207 LYS A N 1
ATOM 1574 C CA . LYS A 1 207 ? -10.201 -44.397 -21.986 1.00 30.62 207 LYS A CA 1
ATOM 1575 C C . LYS A 1 207 ? -11.252 -44.188 -23.091 1.00 30.62 207 LYS A C 1
ATOM 1577 O O . LYS A 1 207 ? -10.917 -43.573 -24.105 1.00 30.62 207 LYS A O 1
ATOM 1582 N N . PRO A 1 208 ? -12.506 -44.648 -22.920 1.00 29.92 208 PRO A N 1
ATOM 1583 C CA . PRO A 1 208 ? -13.551 -44.483 -23.925 1.00 29.92 208 PRO A CA 1
ATOM 1584 C C . PRO A 1 208 ? -13.944 -43.015 -24.096 1.00 29.92 208 PRO A C 1
ATOM 1586 O O . PRO A 1 208 ? -14.164 -42.292 -23.123 1.00 29.92 208 PRO A O 1
ATOM 1589 N N . THR A 1 209 ? -14.065 -42.604 -25.355 1.00 28.48 209 THR A N 1
ATOM 1590 C CA . THR A 1 209 ? -14.594 -41.304 -25.770 1.00 28.48 209 THR A CA 1
ATOM 1591 C C . THR A 1 209 ? -16.079 -41.477 -26.073 1.00 28.48 209 THR A C 1
ATOM 1593 O O . THR A 1 209 ? -16.434 -42.143 -27.042 1.00 28.48 209 THR A O 1
ATOM 1596 N N . THR A 1 210 ? -16.962 -40.907 -25.255 1.00 27.72 210 THR A N 1
ATOM 1597 C CA . THR A 1 210 ? -18.394 -40.812 -25.574 1.00 27.72 210 THR A CA 1
ATOM 1598 C C . THR A 1 210 ? -18.684 -39.486 -26.258 1.00 27.72 210 THR A C 1
ATOM 1600 O O . THR A 1 210 ? -18.839 -38.448 -25.617 1.00 27.72 210 THR A O 1
ATOM 1603 N N . THR A 1 211 ? -18.775 -39.549 -27.581 1.00 26.69 211 THR A N 1
ATOM 1604 C CA . THR A 1 211 ? -19.338 -38.515 -28.449 1.00 26.69 211 THR A CA 1
ATOM 1605 C C . THR A 1 211 ? -20.857 -38.666 -28.454 1.00 26.69 211 THR A C 1
ATOM 1607 O O . THR A 1 211 ? -21.362 -39.718 -28.833 1.00 26.69 211 THR A O 1
ATOM 1610 N N . THR A 1 212 ? -21.605 -37.631 -28.058 1.00 27.83 212 THR A N 1
ATOM 1611 C CA . THR A 1 212 ? -23.054 -37.578 -28.319 1.00 27.83 212 THR A CA 1
ATOM 1612 C C . THR A 1 212 ? -23.359 -36.411 -29.243 1.00 27.83 212 THR A C 1
ATOM 1614 O O . THR A 1 212 ? -23.328 -35.246 -28.857 1.00 27.83 212 THR A O 1
ATOM 1617 N N . THR A 1 213 ? -23.647 -36.763 -30.490 1.00 28.36 213 THR A N 1
ATOM 1618 C CA . THR A 1 213 ? -24.142 -35.897 -31.556 1.00 28.36 213 THR A CA 1
ATOM 1619 C C . THR A 1 213 ? -25.638 -35.647 -31.356 1.00 28.36 213 THR A C 1
ATOM 1621 O O . THR A 1 213 ? -26.407 -36.601 -31.261 1.00 28.36 213 THR A O 1
ATOM 1624 N N . LYS A 1 214 ? -26.090 -34.388 -31.379 1.00 31.77 214 LYS A N 1
ATOM 1625 C CA . LYS A 1 214 ? -27.487 -34.060 -31.712 1.00 31.77 214 LYS A CA 1
ATOM 1626 C C . LYS A 1 214 ? -27.536 -32.948 -32.761 1.00 31.77 214 LYS A C 1
ATOM 1628 O O . LYS A 1 214 ? -27.115 -31.824 -32.511 1.00 31.77 214 LYS A O 1
ATOM 1633 N N . LYS A 1 215 ? -28.044 -33.314 -33.946 1.00 29.27 215 LYS A N 1
ATOM 1634 C CA . LYS A 1 215 ? -28.472 -32.422 -35.039 1.00 29.27 215 LYS A CA 1
ATOM 1635 C C . LYS A 1 215 ? -29.865 -31.826 -34.736 1.00 29.27 215 LYS A C 1
ATOM 1637 O O . LYS A 1 215 ? -30.546 -32.325 -33.842 1.00 29.27 215 LYS A O 1
ATOM 1642 N N . PRO A 1 216 ? -30.277 -30.779 -35.475 1.00 32.03 216 PRO A N 1
ATOM 1643 C CA . PRO A 1 216 ? -31.270 -29.800 -35.057 1.00 32.03 216 PRO A CA 1
ATOM 1644 C C . PRO A 1 216 ? -32.699 -30.194 -35.427 1.00 32.03 216 PRO A C 1
ATOM 1646 O O . PRO A 1 216 ? -32.925 -30.840 -36.451 1.00 32.03 216 PRO A O 1
ATOM 1649 N N . THR A 1 217 ? -33.654 -29.693 -34.645 1.00 26.39 217 THR A N 1
ATOM 1650 C CA . THR A 1 217 ? -35.080 -29.728 -34.977 1.00 26.39 217 THR A CA 1
ATOM 1651 C C . THR A 1 217 ? -35.615 -28.304 -35.037 1.00 26.39 217 THR A C 1
ATOM 1653 O O . THR A 1 217 ? -35.578 -27.558 -34.061 1.00 26.39 217 THR A O 1
ATOM 1656 N N . THR A 1 218 ? -36.083 -27.938 -36.223 1.00 26.23 218 THR A N 1
ATOM 1657 C CA . THR A 1 218 ? -36.848 -26.739 -36.553 1.00 26.23 218 THR A CA 1
ATOM 1658 C C . THR A 1 218 ? -38.275 -26.880 -36.033 1.00 26.23 218 THR A C 1
ATOM 1660 O O . THR A 1 218 ? -38.977 -27.807 -36.428 1.00 26.23 218 THR A O 1
ATOM 1663 N N . THR A 1 219 ? -38.733 -25.915 -35.235 1.00 27.41 219 THR A N 1
ATOM 1664 C CA . THR A 1 219 ? -40.164 -25.720 -34.982 1.00 27.41 219 THR A CA 1
ATOM 1665 C C . THR A 1 219 ? -40.498 -24.243 -35.126 1.00 27.41 219 THR A C 1
ATOM 1667 O O . THR A 1 219 ? -40.055 -23.395 -34.356 1.00 27.41 219 THR A O 1
ATOM 1670 N N . THR A 1 220 ? -41.275 -23.949 -36.160 1.00 29.56 220 THR A N 1
ATOM 1671 C CA . THR A 1 220 ? -41.870 -22.651 -36.464 1.00 29.56 220 THR A CA 1
ATOM 1672 C C . THR A 1 220 ? -43.049 -22.421 -35.522 1.00 29.56 220 THR A C 1
ATOM 1674 O O . THR A 1 220 ? -43.977 -23.227 -35.495 1.00 29.56 220 THR A O 1
ATOM 1677 N N . THR A 1 221 ? -43.075 -21.326 -34.761 1.00 30.14 221 THR A N 1
ATOM 1678 C CA . THR A 1 221 ? -44.305 -20.867 -34.091 1.00 30.14 221 THR A CA 1
ATOM 1679 C C . THR A 1 221 ? -44.337 -19.340 -34.022 1.00 30.14 221 THR A C 1
ATOM 1681 O O . THR A 1 221 ? -43.318 -18.681 -33.839 1.00 30.14 221 THR A O 1
ATOM 1684 N N . LYS A 1 222 ? -45.529 -18.800 -34.289 1.00 29.45 222 LYS A N 1
ATOM 1685 C CA . LYS A 1 222 ? -45.846 -17.406 -34.613 1.00 29.45 222 LYS A CA 1
ATOM 1686 C C . LYS A 1 222 ? -45.409 -16.380 -33.559 1.00 29.45 222 LYS A C 1
ATOM 1688 O O . LYS A 1 222 ? -45.585 -16.571 -32.364 1.00 29.45 222 LYS A O 1
ATOM 1693 N N . LYS A 1 223 ? -44.980 -15.231 -34.088 1.00 30.62 223 LYS A N 1
ATOM 1694 C CA . LYS A 1 223 ? -44.819 -13.916 -33.453 1.00 30.62 223 LYS A CA 1
ATOM 1695 C C . LYS A 1 223 ? -46.074 -13.483 -32.670 1.00 30.62 223 LYS A C 1
ATOM 1697 O O . LYS A 1 223 ? -47.119 -13.308 -33.298 1.00 30.62 223 LYS A O 1
ATOM 1702 N N . PRO A 1 224 ? -45.965 -13.187 -31.365 1.00 27.42 224 PRO A N 1
ATOM 1703 C CA . PRO A 1 224 ? -46.846 -12.250 -30.689 1.00 27.42 224 PRO A CA 1
ATOM 1704 C C . PRO A 1 224 ? -46.261 -10.841 -30.820 1.00 27.42 224 PRO A C 1
ATOM 1706 O O . PRO A 1 224 ? -45.081 -10.598 -30.569 1.00 27.42 224 PRO A O 1
ATOM 1709 N N . THR A 1 225 ? -47.095 -9.914 -31.269 1.00 31.05 225 THR A N 1
ATOM 1710 C CA . THR A 1 225 ? -46.827 -8.478 -31.265 1.00 31.05 225 THR A CA 1
ATOM 1711 C C . THR A 1 225 ? -46.912 -7.987 -29.823 1.00 31.05 225 THR A C 1
ATOM 1713 O O . THR A 1 225 ? -47.987 -8.058 -29.233 1.00 31.05 225 THR A O 1
ATOM 1716 N N . THR A 1 226 ? -45.812 -7.478 -29.266 1.00 26.53 226 THR A N 1
ATOM 1717 C CA . THR A 1 226 ? -45.820 -6.828 -27.949 1.00 26.53 226 THR A CA 1
ATOM 1718 C C . THR A 1 226 ? -45.261 -5.420 -28.074 1.00 26.53 226 THR A C 1
ATOM 1720 O O . THR A 1 226 ? -44.144 -5.205 -28.541 1.00 26.53 226 THR A O 1
ATOM 1723 N N . THR A 1 227 ? -46.113 -4.475 -27.702 1.00 25.41 227 THR A N 1
ATOM 1724 C CA . THR A 1 227 ? -45.945 -3.027 -27.652 1.00 25.41 227 THR A CA 1
ATOM 1725 C C . THR A 1 227 ? -44.654 -2.609 -26.948 1.00 25.41 227 THR A C 1
ATOM 1727 O O . THR A 1 227 ? -44.379 -3.031 -25.828 1.00 25.41 227 THR A O 1
ATOM 1730 N N . THR A 1 228 ? -43.873 -1.753 -27.604 1.00 29.42 228 THR A N 1
ATOM 1731 C CA . THR A 1 228 ? -42.642 -1.163 -27.075 1.00 29.42 228 THR A CA 1
ATOM 1732 C C . THR A 1 228 ? -42.976 -0.150 -25.979 1.00 29.42 228 THR A C 1
ATOM 1734 O O . THR A 1 228 ? -43.452 0.947 -26.262 1.00 29.42 228 THR A O 1
ATOM 1737 N N . THR A 1 229 ? -42.709 -0.500 -24.724 1.00 32.72 229 THR A N 1
ATOM 1738 C CA . THR A 1 229 ? -42.575 0.468 -23.626 1.00 32.72 229 THR A CA 1
ATOM 1739 C C . THR A 1 229 ? -41.077 0.717 -23.394 1.00 32.72 229 THR A C 1
ATOM 1741 O O . THR A 1 229 ? -40.308 -0.246 -23.450 1.00 32.72 229 THR A O 1
ATOM 1744 N N . PRO A 1 230 ? -40.614 1.962 -23.165 1.00 33.59 230 PRO A N 1
ATOM 1745 C CA . PRO A 1 230 ? -39.201 2.231 -22.917 1.00 33.59 230 PRO A CA 1
ATOM 1746 C C . PRO A 1 230 ? -38.763 1.549 -21.619 1.00 33.59 230 PRO A C 1
ATOM 1748 O O . PRO A 1 230 ? -39.308 1.819 -20.551 1.00 33.59 230 PRO A O 1
ATOM 1751 N N . GLN A 1 231 ? -37.779 0.660 -21.715 1.00 30.19 231 GLN A N 1
ATOM 1752 C CA . GLN A 1 231 ? -37.114 0.074 -20.558 1.00 30.19 231 GLN A CA 1
ATOM 1753 C C . GLN A 1 231 ? -36.338 1.184 -19.824 1.00 30.19 231 GLN A C 1
ATOM 1755 O O . GLN A 1 231 ? -35.555 1.884 -20.474 1.00 30.19 231 GLN A O 1
ATOM 1760 N N . PRO A 1 232 ? -36.528 1.380 -18.507 1.00 35.09 232 PRO A N 1
ATOM 1761 C CA . PRO A 1 232 ? -35.766 2.373 -17.767 1.00 35.09 232 PRO A CA 1
ATOM 1762 C C . PRO A 1 232 ? -34.285 1.980 -17.719 1.00 35.09 232 PRO A C 1
ATOM 1764 O O . PRO A 1 232 ? -33.927 0.802 -17.644 1.00 35.09 232 PRO A O 1
ATOM 1767 N N . SER A 1 233 ? -33.431 2.999 -17.790 1.00 31.98 233 SER A N 1
ATOM 1768 C CA . SER A 1 233 ? -31.979 2.949 -17.607 1.00 31.98 233 SER A CA 1
ATOM 1769 C C . SER A 1 233 ? -31.578 2.093 -16.394 1.00 31.98 233 SER A C 1
ATOM 1771 O O . SER A 1 233 ? -32.312 2.085 -15.404 1.00 31.98 233 SER A O 1
ATOM 1773 N N . PRO A 1 234 ? -30.415 1.408 -16.408 1.00 53.12 234 PRO A N 1
ATOM 1774 C CA . PRO A 1 234 ? -29.966 0.653 -15.246 1.00 53.12 234 PRO A CA 1
ATOM 1775 C C . PRO A 1 234 ? -29.767 1.638 -14.091 1.00 53.12 234 PRO A C 1
ATOM 1777 O O . PRO A 1 234 ? -28.932 2.537 -14.187 1.00 53.12 234 PRO A O 1
ATOM 1780 N N . THR A 1 235 ? -30.569 1.491 -13.039 1.00 43.53 235 THR A N 1
ATOM 1781 C CA . THR A 1 235 ? -30.485 2.255 -11.790 1.00 43.53 235 THR A CA 1
ATOM 1782 C C . THR A 1 235 ? -29.031 2.335 -11.332 1.00 43.53 235 THR A C 1
ATOM 1784 O O . THR A 1 235 ? -28.378 1.308 -11.140 1.00 43.53 235 THR A O 1
ATOM 1787 N N . GLU A 1 236 ? -28.501 3.555 -11.238 1.00 56.25 236 GLU A N 1
ATOM 1788 C CA . GLU A 1 236 ? -27.131 3.811 -10.799 1.00 56.25 236 GLU A CA 1
ATOM 1789 C C . GLU A 1 236 ? -26.998 3.369 -9.333 1.00 56.25 236 GLU A C 1
ATOM 1791 O O . GLU A 1 236 ? -27.804 3.762 -8.491 1.00 56.25 236 GLU A O 1
ATOM 1796 N N . GLU A 1 237 ? -26.040 2.481 -9.038 1.00 59.56 237 GLU A N 1
ATOM 1797 C CA . GLU A 1 237 ? -25.802 2.003 -7.671 1.00 59.56 237 GLU A CA 1
ATOM 1798 C C . GLU A 1 237 ? -25.485 3.193 -6.748 1.00 59.56 237 GLU A C 1
ATOM 1800 O O . GLU A 1 237 ? -24.714 4.074 -7.147 1.00 59.56 237 GLU A O 1
ATOM 1805 N N . PRO A 1 238 ? -26.051 3.243 -5.526 1.00 64.50 238 PRO A N 1
ATOM 1806 C CA . PRO A 1 238 ? -25.798 4.336 -4.598 1.00 64.50 238 PRO A CA 1
ATOM 1807 C C . PRO A 1 238 ? -24.313 4.367 -4.218 1.00 64.50 238 PRO A C 1
ATOM 1809 O O . PRO A 1 238 ? -23.771 3.414 -3.658 1.00 64.50 238 PRO A O 1
ATOM 1812 N N . VAL A 1 239 ? -23.653 5.477 -4.543 1.00 73.19 239 VAL A N 1
ATOM 1813 C CA . VAL A 1 239 ? -22.229 5.698 -4.273 1.00 73.19 239 VAL A CA 1
ATOM 1814 C C . VAL A 1 239 ? -22.032 5.969 -2.781 1.00 73.19 239 VAL A C 1
ATOM 1816 O O . VAL A 1 239 ? -22.632 6.890 -2.230 1.00 73.19 239 VAL A O 1
ATOM 1819 N N . ASN A 1 240 ? -21.174 5.188 -2.118 1.00 84.12 240 ASN A N 1
ATOM 1820 C CA . ASN A 1 240 ? -20.851 5.401 -0.708 1.00 84.12 240 ASN A CA 1
ATOM 1821 C C . ASN A 1 240 ? -19.716 6.428 -0.556 1.00 84.12 240 ASN A C 1
ATOM 1823 O O . ASN A 1 240 ? -18.572 6.163 -0.932 1.00 84.12 240 ASN A O 1
ATOM 1827 N N . VAL A 1 241 ? -20.027 7.577 0.049 1.00 87.69 241 VAL A N 1
ATOM 1828 C CA . VAL A 1 241 ? -19.094 8.694 0.266 1.00 87.69 241 VAL A CA 1
ATOM 1829 C C . VAL A 1 241 ? -17.831 8.296 1.044 1.00 87.69 241 VAL A C 1
ATOM 1831 O O . VAL A 1 241 ? -16.741 8.761 0.721 1.00 87.69 241 VAL A O 1
ATOM 1834 N N . CYS A 1 242 ? -17.936 7.375 2.003 1.00 89.44 242 CYS A N 1
ATOM 1835 C CA . CYS A 1 242 ? -16.821 6.921 2.837 1.00 89.44 242 CYS A CA 1
ATOM 1836 C C . CYS A 1 242 ? -15.817 6.063 2.057 1.00 89.44 242 CYS A C 1
ATOM 1838 O O . CYS A 1 242 ? -14.636 6.000 2.403 1.00 89.44 242 CYS A O 1
ATOM 1840 N N . ALA A 1 243 ? -16.269 5.414 0.978 1.00 85.75 243 ALA A N 1
ATOM 1841 C CA . ALA A 1 243 ? -15.416 4.619 0.099 1.00 85.75 243 ALA A CA 1
ATOM 1842 C C . ALA A 1 243 ? -14.529 5.487 -0.806 1.00 85.75 243 ALA A C 1
ATOM 1844 O O . ALA A 1 243 ? -13.504 5.023 -1.330 1.00 85.75 243 ALA A O 1
ATOM 1845 N N . MET A 1 244 ? -14.929 6.744 -1.006 1.00 85.75 244 MET A N 1
ATOM 1846 C CA . MET A 1 244 ? -14.313 7.619 -1.986 1.00 85.75 244 MET A CA 1
ATOM 1847 C C . MET A 1 244 ? -12.964 8.165 -1.509 1.00 85.75 244 MET A C 1
ATOM 1849 O O . MET A 1 244 ? -12.629 8.141 -0.318 1.00 85.75 244 MET A O 1
ATOM 1853 N N . ARG A 1 245 ? -12.149 8.651 -2.448 1.00 81.19 245 ARG A N 1
ATOM 1854 C CA . ARG A 1 245 ? -10.996 9.492 -2.108 1.00 81.19 245 ARG A CA 1
ATOM 1855 C C . ARG A 1 245 ? -11.471 10.871 -1.662 1.00 81.19 245 ARG A C 1
ATOM 1857 O O . ARG A 1 245 ? -12.472 11.385 -2.159 1.00 81.19 245 ARG A O 1
ATOM 1864 N N . SER A 1 246 ? -10.738 11.457 -0.723 1.00 78.62 246 SER A N 1
ATOM 1865 C CA . SER A 1 246 ? -10.881 12.872 -0.419 1.00 78.62 246 SER A CA 1
ATOM 1866 C C . SER A 1 246 ? -10.282 13.698 -1.550 1.00 78.62 246 SER A C 1
ATOM 1868 O O . SER A 1 246 ? -9.330 13.287 -2.219 1.00 78.62 246 SER A O 1
ATOM 1870 N N . THR A 1 247 ? -10.854 14.871 -1.778 1.00 70.62 247 THR A N 1
ATOM 1871 C CA . THR A 1 247 ? -10.341 15.840 -2.744 1.00 70.62 247 THR A CA 1
ATOM 1872 C C . THR A 1 247 ? -10.242 17.189 -2.060 1.00 70.62 247 THR A C 1
ATOM 1874 O O . THR A 1 247 ? -11.160 17.564 -1.336 1.00 70.62 247 THR A O 1
ATOM 1877 N N . VAL A 1 248 ? -9.177 17.941 -2.340 1.00 72.69 248 VAL A N 1
ATOM 1878 C CA . VAL A 1 248 ? -8.993 19.315 -1.837 1.00 72.69 248 VAL A CA 1
ATOM 1879 C C . VAL A 1 248 ? -10.167 20.222 -2.237 1.00 72.69 248 VAL A C 1
ATOM 1881 O O . VAL A 1 248 ? -10.537 21.107 -1.475 1.00 72.69 248 VAL A O 1
ATOM 1884 N N . GLY A 1 249 ? -10.807 19.946 -3.379 1.00 71.44 249 GLY A N 1
ATOM 1885 C CA . GLY A 1 249 ? -11.854 20.778 -3.973 1.00 71.44 249 GLY A CA 1
ATOM 1886 C C . GLY A 1 249 ? -11.287 21.745 -5.016 1.00 71.44 249 GLY A C 1
ATOM 1887 O O . GLY A 1 249 ? -10.076 21.828 -5.212 1.00 71.44 249 GLY A O 1
ATOM 1888 N N . SER A 1 250 ? -12.166 22.461 -5.720 1.00 71.00 250 SER A N 1
ATOM 1889 C CA . SER A 1 250 ? -11.782 23.452 -6.7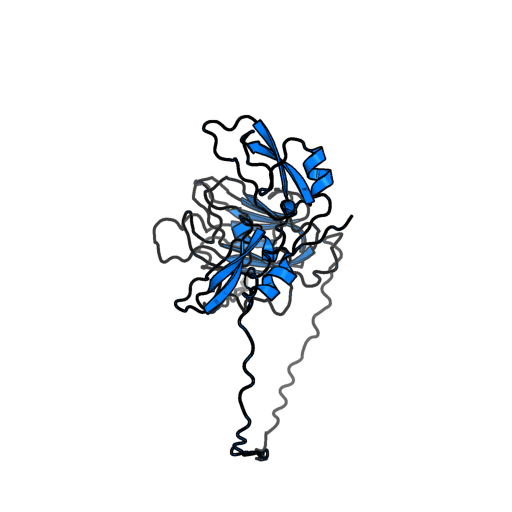35 1.00 71.00 250 SER A CA 1
ATOM 1890 C C . SER A 1 250 ? -11.823 24.861 -6.142 1.00 71.00 250 SER A C 1
ATOM 1892 O O . SER A 1 250 ? -12.806 25.579 -6.312 1.00 71.00 250 SER A O 1
ATOM 1894 N N . CYS A 1 251 ? -10.771 25.261 -5.428 1.00 74.94 251 CYS A N 1
ATOM 1895 C CA . CYS A 1 251 ? -10.584 26.640 -4.976 1.00 74.94 251 CYS A CA 1
ATOM 1896 C C . CYS A 1 251 ? -9.134 27.091 -5.173 1.00 74.94 251 CYS A C 1
ATOM 1898 O O . CYS A 1 251 ? -8.213 26.276 -5.153 1.00 74.94 251 CYS A O 1
ATOM 1900 N N . SER A 1 252 ? -8.942 28.397 -5.372 1.00 77.75 252 SER A N 1
ATOM 1901 C CA . SER A 1 252 ? -7.623 28.978 -5.649 1.00 77.75 252 SER A CA 1
ATOM 1902 C C . SER A 1 252 ? -6.671 28.892 -4.455 1.00 77.75 252 SER A C 1
ATOM 1904 O O . SER A 1 252 ? -5.472 28.775 -4.661 1.00 77.75 252 SER A O 1
ATOM 1906 N N . ASN A 1 253 ? -7.202 28.929 -3.227 1.00 78.56 253 ASN A N 1
ATOM 1907 C CA . ASN A 1 253 ? -6.433 28.859 -1.985 1.00 78.56 253 ASN A CA 1
ATOM 1908 C C . ASN A 1 253 ? -7.180 27.990 -0.957 1.00 78.56 253 ASN A C 1
ATOM 1910 O O . ASN A 1 253 ? -8.107 28.485 -0.315 1.00 78.56 253 ASN A O 1
ATOM 1914 N N . PRO A 1 254 ? -6.825 26.703 -0.804 1.00 79.44 254 PRO A N 1
ATOM 1915 C CA . PRO A 1 254 ? -7.409 25.854 0.225 1.00 79.44 254 PRO A CA 1
ATOM 1916 C C . PRO A 1 254 ? -6.831 26.237 1.590 1.00 79.44 254 PRO A C 1
ATOM 1918 O O . PRO A 1 254 ? -5.639 26.062 1.839 1.00 79.44 254 PRO A O 1
ATOM 1921 N N . THR A 1 255 ? -7.669 26.773 2.472 1.00 84.19 255 THR A N 1
ATOM 1922 C CA . THR A 1 255 ? -7.265 27.206 3.822 1.00 84.19 255 THR A CA 1
ATOM 1923 C C . THR A 1 255 ? -8.080 26.552 4.929 1.00 84.19 255 THR A C 1
ATOM 1925 O O . THR A 1 255 ? -7.744 26.699 6.101 1.00 84.19 255 THR A O 1
ATOM 1928 N N . SER A 1 256 ? -9.140 25.830 4.579 1.00 85.44 256 SER A N 1
ATOM 1929 C CA . SER A 1 256 ? -10.122 25.347 5.542 1.00 85.44 256 SER A CA 1
ATOM 1930 C C . SER A 1 256 ? -9.742 23.962 6.045 1.00 85.44 256 SER A C 1
ATOM 1932 O O . SER A 1 256 ? -9.360 23.084 5.267 1.00 85.44 256 SER A O 1
ATOM 1934 N N . THR A 1 257 ? -9.850 23.749 7.355 1.00 90.00 257 THR A N 1
ATOM 1935 C CA . THR A 1 257 ? -9.715 22.411 7.935 1.00 90.00 257 THR A CA 1
ATOM 1936 C C . THR A 1 257 ? -10.970 21.615 7.615 1.00 90.00 257 THR A C 1
ATOM 1938 O O . THR A 1 257 ? -12.080 22.029 7.931 1.00 90.00 257 THR A O 1
ATO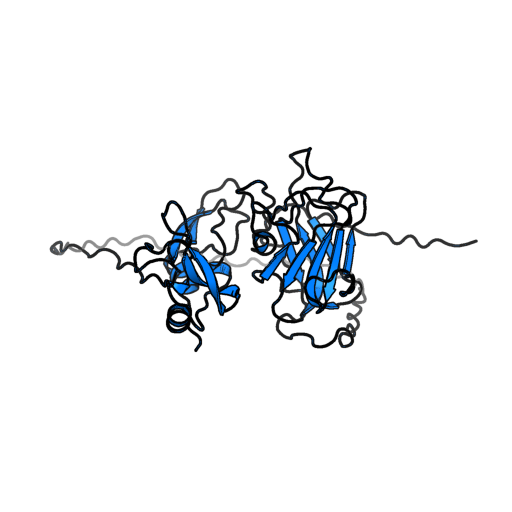M 1941 N N . ARG A 1 258 ? -10.776 20.468 6.975 1.00 88.81 258 ARG A N 1
ATOM 1942 C CA . ARG A 1 258 ? -11.812 19.517 6.573 1.00 88.81 258 ARG A CA 1
ATOM 1943 C C . ARG A 1 258 ? -11.438 18.138 7.101 1.00 88.81 258 ARG A C 1
ATOM 1945 O O . ARG A 1 258 ? -10.277 17.897 7.427 1.00 88.81 258 ARG A O 1
ATOM 1952 N N . TYR A 1 259 ? -12.384 17.212 7.144 1.00 90.12 259 TYR A N 1
ATOM 1953 C CA . TYR A 1 259 ? -12.158 15.841 7.600 1.00 90.12 259 TYR A CA 1
ATOM 1954 C C . TYR A 1 259 ? -12.521 14.835 6.516 1.00 90.12 259 TYR A C 1
ATOM 1956 O O . TYR A 1 259 ? -13.460 15.042 5.759 1.00 90.12 259 TYR A O 1
ATOM 1964 N N . PHE A 1 260 ? -11.786 13.732 6.429 1.00 88.62 260 PHE A N 1
ATOM 1965 C CA . PHE A 1 260 ? -12.124 12.618 5.545 1.00 88.62 260 PHE A CA 1
ATOM 1966 C C . PHE A 1 260 ? -11.949 11.288 6.261 1.00 88.62 260 PHE A C 1
ATOM 1968 O O . PHE A 1 260 ? -11.075 11.134 7.119 1.00 88.62 260 PHE A O 1
ATOM 1975 N N . TYR A 1 261 ? -12.750 10.302 5.878 1.00 88.06 261 TYR A N 1
ATOM 1976 C CA . TYR A 1 261 ? -12.646 8.959 6.414 1.00 88.06 261 TYR A CA 1
ATOM 1977 C C . TYR A 1 261 ? -11.531 8.176 5.718 1.00 88.06 261 TYR A C 1
ATOM 1979 O O . TYR A 1 261 ? -11.597 7.875 4.522 1.00 88.06 261 TYR A O 1
ATOM 1987 N N . LYS A 1 262 ? -10.490 7.817 6.470 1.00 80.75 262 LYS A N 1
ATOM 1988 C CA . LYS A 1 262 ? -9.404 6.959 5.997 1.00 80.75 262 LYS A CA 1
ATOM 1989 C C . LYS A 1 262 ? -9.695 5.510 6.385 1.00 80.75 262 LYS A C 1
ATOM 1991 O O . LYS A 1 262 ? -9.408 5.097 7.508 1.00 80.75 262 LYS A O 1
ATOM 1996 N N . ILE A 1 263 ? -10.179 4.736 5.410 1.00 79.50 263 ILE A N 1
ATOM 1997 C CA . ILE A 1 263 ? -10.572 3.321 5.558 1.00 79.50 263 ILE A CA 1
ATOM 1998 C C . ILE A 1 263 ? -9.453 2.476 6.180 1.00 79.50 263 ILE A C 1
ATOM 2000 O O . ILE A 1 263 ? -9.693 1.760 7.140 1.00 79.50 263 ILE A O 1
ATOM 2004 N N . GLY A 1 264 ? -8.210 2.614 5.700 1.00 67.56 264 GLY A N 1
ATOM 2005 C CA . GLY A 1 264 ? -7.085 1.807 6.196 1.00 67.56 264 GLY A CA 1
ATOM 2006 C C . GLY A 1 264 ? -6.759 2.008 7.682 1.00 67.56 264 GLY A C 1
ATOM 2007 O O . GLY A 1 264 ? -6.214 1.110 8.309 1.00 67.56 264 GLY A O 1
ATOM 2008 N N . SER A 1 265 ? -7.101 3.164 8.260 1.00 69.00 265 SER A N 1
ATOM 2009 C CA . SER A 1 265 ? -6.967 3.408 9.703 1.00 69.00 265 SER A CA 1
ATOM 2010 C C . SER A 1 265 ? -8.292 3.334 10.461 1.00 69.00 265 SER A C 1
ATOM 2012 O O . SER A 1 265 ? -8.272 3.486 11.679 1.00 69.00 265 SER A O 1
ATOM 2014 N N . GLY A 1 266 ? -9.420 3.187 9.759 1.00 79.75 266 GLY A N 1
ATOM 2015 C CA . GLY A 1 266 ? -10.767 3.261 10.324 1.00 79.75 266 GLY A CA 1
ATOM 2016 C C . GLY A 1 266 ? -11.077 4.589 11.024 1.00 79.75 266 GLY A C 1
ATOM 2017 O O . GLY A 1 266 ? -11.769 4.596 12.033 1.00 79.75 266 GLY A O 1
ATOM 2018 N N . LYS A 1 267 ? -10.491 5.709 10.574 1.00 85.06 267 LYS A N 1
ATOM 2019 C CA . LYS A 1 267 ? -10.514 6.990 11.311 1.00 85.06 267 LYS A CA 1
ATOM 2020 C C . LYS A 1 267 ? -10.787 8.184 10.409 1.00 85.06 267 LYS A C 1
ATOM 2022 O O . LYS A 1 267 ? -10.306 8.233 9.278 1.00 85.06 267 LYS A O 1
ATOM 2027 N N . CYS A 1 268 ? -11.466 9.184 10.966 1.00 88.94 268 CYS A N 1
ATOM 2028 C CA . CYS A 1 268 ? -11.602 10.513 10.378 1.00 88.94 268 CYS A CA 1
ATOM 2029 C C . CYS A 1 268 ? -10.340 11.347 10.615 1.00 88.94 268 CYS A C 1
ATOM 2031 O O . CYS A 1 268 ? -9.966 11.619 11.759 1.00 88.94 268 CYS A O 1
ATOM 2033 N N . MET A 1 269 ? -9.687 11.735 9.524 1.00 84.69 269 MET A N 1
ATOM 2034 C CA . MET A 1 269 ? -8.412 12.449 9.512 1.00 84.69 269 MET A CA 1
ATOM 2035 C C . MET A 1 269 ? -8.608 13.874 8.979 1.00 84.69 269 MET A C 1
ATOM 2037 O O . MET A 1 269 ? -9.366 14.048 8.023 1.00 84.69 269 MET A O 1
ATOM 2041 N N . PRO A 1 270 ? -7.937 14.889 9.555 1.00 86.88 270 PRO A N 1
ATOM 2042 C CA . PRO A 1 270 ? -8.006 16.250 9.044 1.00 86.88 270 PRO A CA 1
ATOM 2043 C C . PRO A 1 270 ? -7.189 16.406 7.752 1.00 86.88 270 PRO A C 1
ATOM 2045 O O . PRO A 1 270 ? -6.177 15.729 7.554 1.00 86.88 270 PRO A O 1
ATOM 2048 N N . PHE A 1 271 ? -7.598 17.337 6.897 1.00 79.69 271 PHE A N 1
ATOM 2049 C CA . PHE A 1 271 ? -6.842 17.814 5.742 1.00 79.69 271 PHE A CA 1
ATOM 2050 C C . PHE A 1 271 ? -7.167 19.284 5.453 1.00 79.69 271 PHE A C 1
ATOM 2052 O O . PHE A 1 271 ? -8.224 19.782 5.838 1.00 79.69 271 PHE A O 1
ATOM 2059 N N . THR A 1 272 ? -6.263 19.978 4.763 1.00 82.38 272 THR A N 1
ATOM 2060 C CA . THR A 1 272 ? -6.521 21.332 4.259 1.00 82.38 272 THR A CA 1
ATOM 2061 C C . THR A 1 272 ? -7.277 21.238 2.936 1.00 82.38 272 THR A C 1
ATOM 2063 O O . THR A 1 272 ? -6.779 20.656 1.970 1.00 82.38 272 THR A O 1
ATOM 2066 N N . GLY A 1 273 ? -8.483 21.795 2.895 1.00 82.50 273 GLY A N 1
ATOM 2067 C CA . GLY A 1 273 ? -9.375 21.753 1.743 1.00 82.50 273 GLY A CA 1
ATOM 2068 C C . GLY A 1 273 ? -10.117 23.066 1.521 1.00 82.50 273 GLY A C 1
ATOM 2069 O O . GLY A 1 273 ? -9.844 24.090 2.146 1.00 82.50 273 GLY A O 1
ATOM 2070 N N . CYS A 1 274 ? -11.051 23.024 0.582 1.00 82.56 274 CYS A N 1
ATOM 2071 C CA . CYS A 1 274 ? -11.932 24.132 0.248 1.00 82.56 274 CYS A CA 1
ATOM 2072 C C . CYS A 1 274 ? -13.260 24.019 1.004 1.00 82.56 274 CYS A C 1
ATOM 2074 O O . CYS A 1 274 ? -13.771 22.912 1.193 1.00 82.56 274 CYS A O 1
ATOM 2076 N N . ASP A 1 275 ? -13.879 25.158 1.332 1.00 77.81 275 ASP A N 1
ATOM 2077 C CA . ASP A 1 275 ? -15.230 25.154 1.906 1.00 77.81 275 ASP A CA 1
ATOM 2078 C C . ASP A 1 275 ? -16.319 24.793 0.889 1.00 77.81 275 ASP A C 1
ATOM 2080 O O . ASP A 1 275 ? -17.280 24.100 1.218 1.00 77.81 275 ASP A O 1
ATOM 2084 N N . ASN A 1 276 ? -16.099 25.151 -0.377 1.00 67.81 276 ASN A N 1
ATOM 2085 C CA . ASN A 1 276 ? -17.077 25.036 -1.463 1.00 67.81 276 ASN A CA 1
ATOM 2086 C C . ASN A 1 276 ? -17.039 23.675 -2.180 1.00 67.81 276 ASN A C 1
ATOM 2088 O O . ASN A 1 276 ? -17.194 23.597 -3.403 1.00 67.81 276 ASN A O 1
ATOM 2092 N N . VAL A 1 277 ? -16.778 22.593 -1.452 1.00 64.75 277 VAL A N 1
ATOM 2093 C CA . VAL A 1 277 ? -16.926 21.247 -2.014 1.00 64.75 277 VAL A CA 1
ATOM 2094 C C . VAL A 1 277 ? -18.423 21.011 -2.202 1.00 64.75 277 VAL A C 1
ATOM 2096 O O . VAL A 1 277 ? -19.173 21.156 -1.244 1.00 64.75 277 VAL A O 1
ATOM 2099 N N . LYS A 1 278 ? -18.873 20.705 -3.430 1.00 57.28 278 LYS A N 1
ATOM 2100 C CA . LYS A 1 278 ? -20.293 20.405 -3.684 1.00 57.28 278 LYS A CA 1
ATOM 2101 C C . LYS A 1 278 ? -20.759 19.332 -2.696 1.00 57.28 278 LYS A C 1
ATOM 2103 O O . LYS A 1 278 ? -20.179 18.246 -2.665 1.00 57.28 278 LYS A O 1
ATOM 2108 N N . GLU A 1 279 ? -21.771 19.658 -1.895 1.00 46.28 279 GLU A N 1
ATOM 2109 C CA . GLU A 1 279 ? -22.372 18.723 -0.947 1.00 46.28 279 GLU A CA 1
ATOM 2110 C C . GLU A 1 279 ? -22.946 17.519 -1.702 1.00 46.28 279 GLU A C 1
ATOM 2112 O O . GLU A 1 279 ? -23.652 17.670 -2.700 1.00 46.28 279 GLU A O 1
ATOM 2117 N N . GLY A 1 280 ? -22.595 16.319 -1.232 1.00 49.28 280 GLY A N 1
ATOM 2118 C CA . GLY A 1 280 ? -22.957 15.051 -1.861 1.00 49.28 280 GLY A CA 1
ATOM 2119 C C . GLY A 1 280 ? -22.006 14.648 -2.990 1.00 49.28 280 GLY A C 1
ATOM 2120 O O . GLY A 1 280 ? -22.177 15.041 -4.141 1.00 49.28 280 GLY A O 1
ATOM 2121 N N . GLY A 1 281 ? -21.026 13.796 -2.675 1.00 60.62 281 GLY A N 1
ATOM 2122 C CA . GLY A 1 281 ? -20.285 13.055 -3.703 1.00 60.62 281 GLY A CA 1
ATOM 2123 C C . GLY A 1 281 ? -18.771 12.969 -3.547 1.00 60.62 281 GLY A C 1
ATOM 2124 O O . GLY A 1 281 ? -18.130 12.490 -4.472 1.00 60.62 281 GLY A O 1
ATOM 2125 N N . VAL A 1 282 ? -18.178 13.409 -2.433 1.00 75.44 282 VAL A N 1
ATOM 2126 C CA . VAL A 1 282 ? -16.756 13.165 -2.127 1.00 75.44 282 VAL A CA 1
ATOM 2127 C C . VAL A 1 282 ? -16.538 12.989 -0.627 1.00 75.44 282 VAL A C 1
ATOM 2129 O O . VAL A 1 282 ? -17.280 13.534 0.184 1.00 75.44 282 VAL A O 1
ATOM 2132 N N . ASN A 1 283 ? -15.499 12.240 -0.259 1.00 87.50 283 ASN A N 1
ATOM 2133 C CA . ASN A 1 283 ? -15.107 11.976 1.126 1.00 87.50 283 ASN A CA 1
ATOM 2134 C C . ASN A 1 283 ? -14.485 13.232 1.770 1.00 87.50 283 ASN A C 1
ATOM 2136 O O . ASN A 1 283 ? -13.262 13.360 1.843 1.00 87.50 283 ASN A O 1
ATOM 2140 N N . SER A 1 284 ? -15.322 14.202 2.137 1.00 88.25 284 SER A N 1
ATOM 2141 C CA . SER A 1 284 ? -14.929 15.490 2.714 1.00 88.25 284 SER A CA 1
ATOM 2142 C C . SER A 1 284 ? -16.059 16.045 3.578 1.00 88.25 284 SER A C 1
ATOM 2144 O O . SER A 1 284 ? -17.131 16.357 3.070 1.00 88.25 284 SER A O 1
ATOM 2146 N N . PHE A 1 285 ? -15.781 16.236 4.859 1.00 90.00 285 PHE A N 1
ATOM 2147 C CA . PHE A 1 285 ? -16.707 16.707 5.883 1.00 90.00 285 PHE A CA 1
ATOM 2148 C C . PHE A 1 285 ? -16.182 18.015 6.482 1.00 90.00 285 PHE A C 1
ATOM 2150 O O . PHE A 1 285 ? -14.967 18.187 6.613 1.00 90.00 285 PHE A O 1
ATOM 2157 N N . ALA A 1 286 ? -17.078 18.943 6.818 1.00 89.69 286 ALA A N 1
ATOM 2158 C CA . ALA A 1 286 ? -16.700 20.188 7.488 1.00 89.69 286 ALA A CA 1
ATOM 2159 C C . ALA A 1 286 ? -16.253 19.907 8.929 1.00 89.69 286 ALA A C 1
ATOM 2161 O O . ALA A 1 286 ? -15.168 20.322 9.329 1.00 89.69 286 ALA A O 1
ATOM 2162 N N . GLU A 1 287 ? -17.035 19.105 9.655 1.00 91.69 287 GLU A N 1
ATOM 2163 C CA . GLU A 1 287 ? -16.761 18.739 11.040 1.00 91.69 287 GLU A CA 1
ATOM 2164 C C . GLU A 1 287 ? -16.271 17.298 11.184 1.00 91.69 287 GLU A C 1
ATOM 2166 O O . GLU A 1 287 ? -16.624 16.388 10.425 1.00 91.69 287 GLU A O 1
ATOM 2171 N N . LYS A 1 288 ? -15.451 17.068 12.216 1.00 93.94 288 LYS A N 1
ATOM 2172 C CA . LYS A 1 288 ? -14.953 15.724 12.531 1.00 93.94 288 LYS A CA 1
ATOM 2173 C C . LYS A 1 288 ? -16.096 14.789 12.914 1.00 93.94 288 LYS A C 1
ATOM 2175 O O . LYS A 1 288 ? -16.057 13.620 12.538 1.00 93.94 288 LYS A O 1
ATOM 2180 N N . GLN A 1 289 ? -17.067 15.293 13.678 1.00 95.31 289 GLN A N 1
ATOM 2181 C CA . GLN A 1 289 ? -18.162 14.479 14.195 1.00 95.31 289 GLN A CA 1
ATOM 2182 C C . GLN A 1 289 ? -19.064 13.985 13.063 1.00 95.31 289 GLN A C 1
ATOM 2184 O O . GLN A 1 289 ? -19.338 12.795 13.011 1.00 95.31 289 GLN A O 1
ATOM 2189 N N . ASP A 1 290 ? -19.376 14.833 12.081 1.00 93.56 290 ASP A N 1
ATOM 2190 C CA . ASP A 1 290 ? -20.149 14.434 10.898 1.00 93.56 290 ASP A CA 1
ATOM 2191 C C . ASP A 1 290 ? -19.479 13.287 10.130 1.00 93.56 290 ASP A C 1
ATOM 2193 O O . ASP A 1 290 ? -20.139 12.343 9.692 1.00 93.56 290 ASP A O 1
ATOM 2197 N N . CYS A 1 291 ? -18.148 13.336 9.996 1.00 93.25 291 CYS A N 1
ATOM 2198 C CA . CYS A 1 291 ? -17.379 12.249 9.392 1.00 93.25 291 CYS A CA 1
ATOM 2199 C C . CYS A 1 291 ? -17.507 10.948 10.196 1.00 93.25 291 CYS A C 1
ATOM 2201 O O . CYS A 1 291 ? -17.682 9.880 9.609 1.00 93.25 291 CYS A O 1
ATOM 2203 N N . VAL A 1 292 ? -17.405 11.028 11.527 1.00 94.19 292 VAL A N 1
ATOM 2204 C CA . VAL A 1 292 ? -17.512 9.862 12.416 1.00 94.19 292 VAL A CA 1
ATOM 2205 C C . VAL A 1 292 ? -18.920 9.280 12.336 1.00 94.19 292 VAL A C 1
ATOM 2207 O O . VAL A 1 292 ? -19.070 8.105 12.023 1.00 94.19 292 VAL A O 1
ATOM 2210 N N . ASP A 1 293 ? -19.953 10.099 12.500 1.00 93.00 293 ASP A N 1
ATOM 2211 C CA . ASP A 1 293 ? -21.347 9.648 12.473 1.00 93.00 293 ASP A CA 1
ATOM 2212 C C . ASP A 1 293 ? -21.725 9.009 11.127 1.00 93.00 293 ASP A C 1
ATOM 2214 O O . ASP A 1 293 ? -22.514 8.061 11.081 1.00 93.00 293 ASP A O 1
ATOM 2218 N N . THR A 1 294 ? -21.127 9.492 10.031 1.00 91.12 294 THR A N 1
ATOM 2219 C CA . THR A 1 294 ? -21.370 8.973 8.677 1.00 91.12 294 THR A CA 1
ATOM 2220 C C . THR A 1 294 ? -20.576 7.702 8.370 1.00 91.12 294 THR A C 1
ATOM 2222 O O . THR A 1 294 ? -21.103 6.794 7.724 1.00 91.12 294 THR A O 1
ATOM 2225 N N . CYS A 1 295 ? -19.304 7.639 8.770 1.00 92.44 295 CYS A N 1
ATOM 2226 C CA . CYS A 1 295 ? -18.352 6.658 8.243 1.00 92.44 295 CYS A CA 1
ATOM 2227 C C . CYS A 1 295 ? -17.740 5.718 9.280 1.00 92.44 295 CYS A C 1
ATOM 2229 O O . CYS A 1 295 ? -16.994 4.819 8.889 1.00 92.44 295 CYS A O 1
ATOM 2231 N N . ASP A 1 296 ? -17.992 5.901 10.574 1.00 91.19 296 ASP A N 1
ATOM 2232 C CA . ASP A 1 296 ? -17.390 5.044 11.590 1.00 91.19 296 ASP A CA 1
ATOM 2233 C C . ASP A 1 296 ? -17.735 3.564 11.368 1.00 91.19 296 ASP A C 1
ATOM 2235 O O . ASP A 1 296 ? -18.845 3.203 10.970 1.00 91.19 296 ASP A O 1
ATOM 2239 N N . GLY A 1 297 ? -16.730 2.705 11.534 1.00 85.19 297 GLY A N 1
ATOM 2240 C CA . GLY A 1 297 ? -16.830 1.279 11.217 1.00 85.19 297 GLY A CA 1
ATOM 2241 C C . GLY A 1 297 ? -16.964 0.928 9.725 1.00 85.19 297 GLY A C 1
ATOM 2242 O O . GLY A 1 297 ? -17.115 -0.253 9.399 1.00 85.19 297 GLY A O 1
ATOM 2243 N N . PHE A 1 298 ? -16.917 1.892 8.796 1.00 90.50 298 PHE A N 1
ATOM 2244 C CA . PHE A 1 298 ? -16.964 1.596 7.363 1.00 90.50 298 PHE A CA 1
ATOM 2245 C C . PHE A 1 298 ? -15.680 0.906 6.880 1.00 90.50 298 PHE A C 1
ATOM 2247 O O . PHE A 1 298 ? -14.563 1.379 7.070 1.00 90.50 298 PHE A O 1
ATOM 2254 N N . SER A 1 299 ? -15.825 -0.201 6.163 1.00 87.94 299 SER A N 1
ATOM 2255 C CA . SER A 1 299 ? -14.709 -0.904 5.535 1.00 87.94 299 SER A CA 1
ATOM 2256 C C . SER A 1 299 ? -15.093 -1.449 4.164 1.00 87.94 299 SER A C 1
ATOM 2258 O O . SER A 1 299 ? -16.244 -1.800 3.910 1.00 87.94 299 SER A O 1
ATOM 2260 N N . ILE A 1 300 ? -14.110 -1.529 3.269 1.00 88.44 300 ILE A N 1
ATOM 2261 C CA . ILE A 1 300 ? -14.188 -2.276 2.007 1.00 88.44 300 ILE A CA 1
ATOM 2262 C C . ILE A 1 300 ? -13.016 -3.257 1.967 1.00 88.44 300 ILE A C 1
ATOM 2264 O O . ILE A 1 300 ? -12.015 -3.010 2.652 1.00 88.44 300 ILE A O 1
ATOM 2268 N N . PRO A 1 301 ? -13.101 -4.343 1.180 1.00 87.81 301 PRO A N 1
ATOM 2269 C CA . PRO A 1 301 ? -11.953 -5.211 0.974 1.00 87.81 301 PRO A CA 1
ATOM 2270 C C . PRO A 1 301 ? -10.729 -4.415 0.489 1.00 87.81 301 PRO A C 1
ATOM 2272 O O . PRO A 1 301 ? -10.896 -3.486 -0.313 1.00 87.81 301 PRO A O 1
ATOM 2275 N N . PRO A 1 302 ? -9.512 -4.729 0.960 1.00 80.75 302 PRO A N 1
ATOM 2276 C CA . PRO A 1 302 ? -8.331 -3.933 0.643 1.00 80.75 302 PRO A CA 1
ATOM 2277 C C . PRO A 1 302 ? -8.000 -3.868 -0.854 1.00 80.75 302 PRO A C 1
ATOM 2279 O O . PRO A 1 302 ? -7.451 -2.870 -1.309 1.00 80.75 302 PRO A O 1
ATOM 2282 N N . GLU A 1 303 ? -8.412 -4.859 -1.646 1.00 84.94 303 GLU A N 1
ATOM 2283 C CA . GLU A 1 303 ? -8.254 -4.859 -3.105 1.00 84.94 303 GLU A CA 1
ATOM 2284 C C . GLU A 1 303 ? -9.027 -3.698 -3.748 1.00 84.94 303 GLU A C 1
ATOM 2286 O O . GLU A 1 303 ? -8.588 -3.100 -4.723 1.00 84.94 303 GLU A O 1
ATOM 2291 N N . CYS A 1 304 ? -10.151 -3.291 -3.159 1.00 89.44 304 CYS A N 1
ATOM 2292 C CA . CYS A 1 304 ? -10.915 -2.130 -3.613 1.00 89.44 304 CYS A CA 1
ATOM 2293 C C . CYS A 1 304 ? -10.235 -0.796 -3.248 1.00 89.44 304 CYS A C 1
ATOM 2295 O O . CYS A 1 304 ? -10.660 0.262 -3.716 1.00 89.44 304 CYS A O 1
ATOM 2297 N N . LEU A 1 305 ? -9.208 -0.810 -2.388 1.00 81.56 305 LEU A N 1
ATOM 2298 C CA . LEU A 1 305 ? -8.435 0.383 -2.027 1.00 81.56 305 LEU A CA 1
ATOM 2299 C C . LEU A 1 305 ? -7.351 0.730 -3.048 1.00 81.56 305 LEU A C 1
ATOM 2301 O O . LEU A 1 305 ? -6.885 1.875 -3.047 1.00 81.56 305 LEU A O 1
ATOM 2305 N N . LEU A 1 306 ? -6.996 -0.219 -3.915 1.00 79.12 306 LEU A N 1
ATOM 2306 C CA . LEU A 1 306 ? -5.937 -0.066 -4.907 1.00 79.12 306 LEU A CA 1
ATOM 2307 C C . LEU A 1 306 ? -6.381 0.831 -6.054 1.00 79.12 306 LEU A C 1
ATOM 2309 O O . LEU A 1 306 ? -7.549 0.842 -6.448 1.00 79.12 306 LEU A O 1
ATOM 2313 N N . ASP A 1 307 ? -5.429 1.539 -6.654 1.00 80.69 307 ASP A N 1
ATOM 2314 C CA . ASP A 1 307 ? -5.658 2.103 -7.979 1.00 80.69 307 ASP A CA 1
ATOM 2315 C C . ASP A 1 307 ? -5.848 0.984 -9.000 1.00 80.69 307 ASP A C 1
ATOM 2317 O O . ASP A 1 307 ? -5.248 -0.082 -8.893 1.00 80.69 307 ASP A O 1
ATOM 2321 N N . HIS A 1 308 ? -6.666 1.229 -10.017 1.00 84.81 308 HIS A N 1
ATOM 2322 C CA . HIS A 1 308 ? -6.837 0.267 -11.095 1.00 84.81 308 HIS A CA 1
ATOM 2323 C C . HIS A 1 308 ? -5.508 0.050 -11.838 1.00 84.81 308 HIS A C 1
ATOM 2325 O O . HIS A 1 308 ? -4.775 1.002 -12.143 1.00 84.81 308 HIS A O 1
ATOM 2331 N N . ASP A 1 309 ? -5.202 -1.207 -12.153 1.00 83.62 309 ASP A N 1
ATOM 2332 C CA . ASP A 1 309 ? -3.964 -1.558 -12.837 1.00 83.62 309 ASP A CA 1
ATOM 2333 C C . ASP A 1 309 ? -4.190 -2.391 -14.092 1.00 83.62 309 ASP A C 1
ATOM 2335 O O . ASP A 1 309 ? -4.695 -3.511 -14.053 1.00 83.62 309 ASP A O 1
ATOM 2339 N N . VAL A 1 310 ? -3.806 -1.808 -15.228 1.00 87.19 310 VAL A N 1
ATOM 2340 C CA . VAL A 1 310 ? -3.887 -2.446 -16.537 1.00 87.19 310 VAL A CA 1
ATOM 2341 C C . VAL A 1 310 ? -2.855 -3.561 -16.696 1.00 87.19 310 VAL A C 1
ATOM 2343 O O . VAL A 1 310 ? -3.090 -4.429 -17.525 1.00 87.19 310 VAL A O 1
ATOM 2346 N N . GLY A 1 311 ? -1.778 -3.589 -15.905 1.00 83.88 311 GLY A N 1
ATOM 2347 C CA . GLY A 1 311 ? -0.647 -4.502 -16.079 1.00 83.88 311 GLY A CA 1
ATOM 2348 C C . GLY A 1 311 ? 0.253 -4.130 -17.261 1.00 83.88 311 GLY A C 1
ATOM 2349 O O . GLY A 1 311 ? -0.111 -3.296 -18.089 1.00 83.88 311 GLY A O 1
ATOM 2350 N N . ASP A 1 312 ? 1.394 -4.805 -17.392 1.00 76.62 312 ASP A N 1
ATOM 2351 C CA . ASP A 1 312 ? 2.492 -4.384 -18.284 1.00 76.62 312 ASP A CA 1
ATOM 2352 C C . ASP A 1 312 ? 2.704 -5.300 -19.510 1.00 76.62 312 ASP A C 1
ATOM 2354 O O . ASP A 1 312 ? 3.769 -5.315 -20.127 1.00 76.62 312 ASP A O 1
ATOM 2358 N N . CYS A 1 313 ? 1.692 -6.084 -19.878 1.00 84.31 313 CYS A N 1
ATOM 2359 C CA . CYS A 1 313 ? 1.696 -6.911 -21.085 1.00 84.31 313 CYS A CA 1
ATOM 2360 C C . CYS A 1 313 ? 1.199 -6.142 -22.334 1.00 84.31 313 CYS A C 1
ATOM 2362 O O . CYS A 1 313 ? 0.915 -4.947 -22.290 1.00 84.31 313 CYS A O 1
ATOM 2364 N N . GLY A 1 314 ? 1.070 -6.833 -23.475 1.00 85.06 314 GLY A N 1
ATOM 2365 C CA . GLY A 1 314 ? 0.592 -6.252 -24.743 1.00 85.06 314 GLY A CA 1
ATOM 2366 C C . GLY A 1 314 ? -0.854 -6.586 -25.141 1.00 85.06 314 GLY A C 1
ATOM 2367 O O . GLY A 1 314 ? -1.303 -6.168 -26.205 1.00 85.06 314 GLY A O 1
ATOM 2368 N N . GLY A 1 315 ? -1.581 -7.376 -24.347 1.00 90.38 315 GLY A N 1
ATOM 2369 C CA . GLY A 1 315 ? -2.944 -7.808 -24.663 1.00 90.38 315 GLY A CA 1
ATOM 2370 C C . GLY A 1 315 ? -4.012 -6.755 -24.357 1.00 90.38 315 GLY A C 1
ATOM 2371 O O . GLY A 1 315 ? -3.740 -5.647 -23.903 1.00 90.38 315 GLY A O 1
ATOM 2372 N N . THR A 1 316 ? -5.278 -7.094 -24.597 1.00 94.31 316 THR A N 1
ATOM 2373 C CA . THR A 1 316 ? -6.418 -6.301 -24.115 1.00 94.31 316 THR A CA 1
ATOM 2374 C C . THR A 1 316 ? -7.579 -7.226 -23.782 1.00 94.31 316 THR A C 1
ATOM 2376 O O . THR A 1 316 ? -8.214 -7.801 -24.661 1.00 94.31 316 THR A O 1
ATOM 2379 N N . VAL A 1 317 ? -7.876 -7.335 -22.493 1.00 95.25 317 VAL A N 1
ATOM 2380 C CA . VAL A 1 317 ? -9.005 -8.071 -21.931 1.00 95.25 317 VAL A CA 1
ATOM 2381 C C . VAL A 1 317 ? -9.823 -7.092 -21.101 1.00 95.25 317 VAL A C 1
ATOM 2383 O O . VAL A 1 317 ? -9.298 -6.424 -20.211 1.00 95.25 317 VAL A O 1
ATOM 2386 N N . ILE A 1 318 ? -11.121 -6.986 -21.383 1.00 96.75 318 ILE A N 1
ATOM 2387 C CA . ILE A 1 318 ? -11.996 -6.126 -20.586 1.00 96.75 318 ILE A CA 1
ATOM 2388 C C . ILE A 1 318 ? -12.242 -6.791 -19.234 1.00 96.75 318 ILE A C 1
ATOM 2390 O O . ILE A 1 318 ? -12.801 -7.883 -19.151 1.00 96.75 318 ILE A O 1
ATOM 2394 N N . LYS A 1 319 ? -11.821 -6.101 -18.182 1.00 97.31 319 LYS A N 1
ATOM 2395 C CA . LYS A 1 319 ? -12.103 -6.403 -16.779 1.00 97.31 319 LYS A CA 1
ATOM 2396 C C . LYS A 1 319 ? -12.826 -5.213 -16.156 1.00 97.31 319 LYS A C 1
ATOM 2398 O O . LYS A 1 319 ? -13.119 -4.227 -16.838 1.00 97.31 319 LYS A O 1
ATOM 2403 N N . TYR A 1 320 ? -13.110 -5.289 -14.866 1.00 97.44 320 TYR A N 1
ATOM 2404 C CA . TYR A 1 320 ? -13.680 -4.195 -14.091 1.00 97.44 320 TYR A CA 1
ATOM 2405 C C . TYR A 1 320 ? -12.811 -3.896 -12.876 1.00 97.44 320 TYR A C 1
ATOM 2407 O O . TYR A 1 320 ? -12.255 -4.814 -12.297 1.00 97.44 320 TYR A O 1
ATOM 2415 N N . ALA A 1 321 ? -12.695 -2.632 -12.497 1.00 94.94 321 ALA A N 1
ATOM 2416 C CA . ALA A 1 321 ? -11.952 -2.188 -11.324 1.00 94.94 321 ALA A CA 1
ATOM 2417 C C . ALA A 1 321 ? -12.779 -1.150 -10.567 1.00 94.94 321 ALA A C 1
ATOM 2419 O O . ALA A 1 321 ? -13.492 -0.349 -11.184 1.00 94.94 321 ALA A O 1
ATOM 2420 N N . TYR A 1 322 ? -12.695 -1.160 -9.244 1.00 92.25 322 TYR A N 1
ATOM 2421 C CA . TYR A 1 322 ? -13.329 -0.173 -8.386 1.00 92.25 322 TYR A CA 1
ATOM 2422 C C . TYR A 1 322 ? -12.556 1.144 -8.444 1.00 92.25 322 TYR A C 1
ATOM 2424 O O . TYR A 1 322 ? -11.373 1.204 -8.114 1.00 92.25 322 TYR A O 1
ATOM 2432 N N . ASP A 1 323 ? -13.216 2.212 -8.886 1.00 88.12 323 ASP A N 1
ATOM 2433 C CA . ASP A 1 323 ? -12.643 3.553 -8.934 1.00 88.12 323 ASP A CA 1
ATOM 2434 C C . ASP A 1 323 ? -13.068 4.330 -7.690 1.00 88.12 323 ASP A C 1
ATOM 2436 O O . ASP A 1 323 ? -14.202 4.805 -7.591 1.00 88.12 323 ASP A O 1
ATOM 2440 N N . ARG A 1 324 ? -12.136 4.500 -6.750 1.00 85.88 324 ARG A N 1
ATOM 2441 C CA . ARG A 1 324 ? -12.365 5.252 -5.511 1.00 85.88 324 ARG A CA 1
ATOM 2442 C C . ARG A 1 324 ? -12.594 6.742 -5.713 1.00 85.88 324 ARG A C 1
ATOM 2444 O O . ARG A 1 324 ? -13.146 7.379 -4.827 1.00 85.88 324 ARG A O 1
ATOM 2451 N N . ASN A 1 325 ? -12.219 7.325 -6.845 1.00 78.69 325 ASN A N 1
ATOM 2452 C CA . ASN A 1 325 ? -12.575 8.721 -7.103 1.00 78.69 325 ASN A CA 1
ATOM 2453 C C . ASN A 1 325 ? -14.068 8.869 -7.403 1.00 78.69 325 ASN A C 1
ATOM 2455 O O . ASN A 1 325 ? -14.617 9.951 -7.245 1.00 78.69 325 ASN A O 1
ATOM 2459 N N . LEU A 1 326 ? -14.721 7.787 -7.834 1.00 82.25 326 LEU A N 1
ATOM 2460 C CA . LEU A 1 326 ? -16.141 7.774 -8.178 1.00 82.25 326 LEU A CA 1
ATOM 2461 C C . LEU A 1 326 ? -16.993 6.874 -7.282 1.00 82.25 326 LEU A C 1
ATOM 2463 O O . LEU A 1 326 ? -18.203 6.822 -7.474 1.00 82.25 326 LEU A O 1
ATOM 2467 N N . GLY A 1 327 ? -16.359 6.115 -6.388 1.00 84.00 327 GLY A N 1
ATOM 2468 C CA . GLY A 1 327 ? -16.996 5.086 -5.571 1.00 84.00 327 GLY A CA 1
ATOM 2469 C C . GLY A 1 327 ? -17.781 4.055 -6.389 1.00 84.00 327 GLY A C 1
ATOM 2470 O O . GLY A 1 327 ? -18.835 3.605 -5.952 1.00 84.00 327 GLY A O 1
ATOM 2471 N N . LYS A 1 328 ? -17.314 3.718 -7.604 1.00 87.94 328 LYS A N 1
ATOM 2472 C CA . LYS A 1 328 ? -18.001 2.759 -8.486 1.00 87.94 328 LYS A CA 1
ATOM 2473 C C . LYS A 1 328 ? -17.065 1.978 -9.393 1.00 87.94 328 LYS A C 1
ATOM 2475 O O . LYS A 1 328 ? -15.964 2.412 -9.722 1.00 87.94 328 LYS A O 1
ATOM 2480 N N . CYS A 1 329 ? -17.550 0.834 -9.857 1.00 93.31 329 CYS A N 1
ATOM 2481 C CA . CYS A 1 329 ? -16.821 -0.042 -10.763 1.00 93.31 329 CYS A CA 1
ATOM 2482 C C . CYS A 1 329 ? -16.825 0.467 -12.209 1.00 93.31 329 CYS A C 1
ATOM 2484 O O . CYS A 1 329 ? -17.877 0.757 -12.791 1.00 93.31 329 CYS A O 1
ATOM 2486 N N . LYS A 1 330 ? -15.639 0.510 -12.815 1.00 94.50 330 LYS A N 1
ATOM 2487 C CA . LYS A 1 330 ? -15.390 0.917 -14.203 1.00 94.50 330 LYS A CA 1
ATOM 2488 C C . LYS A 1 330 ? -14.725 -0.192 -14.999 1.00 94.50 330 LYS A C 1
ATOM 2490 O O . LYS A 1 330 ? -14.106 -1.081 -14.434 1.00 94.50 330 LYS A O 1
ATOM 2495 N N . LYS A 1 331 ? -14.827 -0.109 -16.329 1.00 96.75 331 LYS A N 1
ATOM 2496 C CA . LYS A 1 331 ? -14.080 -0.989 -17.234 1.00 96.75 331 LYS A CA 1
ATOM 2497 C C . LYS A 1 331 ? -12.579 -0.714 -17.119 1.00 96.75 331 LYS A C 1
ATOM 2499 O O . LYS A 1 331 ? -12.159 0.440 -17.157 1.00 96.75 331 LYS A O 1
ATOM 2504 N N . LEU A 1 332 ? -11.803 -1.785 -17.071 1.00 94.44 332 LEU A N 1
ATOM 2505 C CA . LEU A 1 332 ? -10.348 -1.817 -17.088 1.00 94.44 332 LEU A CA 1
ATOM 2506 C C . LEU A 1 332 ? -9.894 -2.562 -18.349 1.00 94.44 332 LEU A C 1
ATOM 2508 O O . LEU A 1 332 ? -10.375 -3.661 -18.626 1.00 94.44 332 LEU A O 1
ATOM 2512 N N . LYS A 1 333 ? -8.975 -1.974 -19.119 1.00 94.88 333 LYS A N 1
ATOM 2513 C CA . LYS A 1 333 ? -8.329 -2.639 -20.261 1.00 94.88 333 LYS A CA 1
ATOM 2514 C C . LYS A 1 333 ? -7.104 -3.402 -19.760 1.00 94.88 333 LYS A C 1
ATOM 2516 O O . LYS A 1 333 ? -5.996 -2.889 -19.831 1.00 94.88 333 LYS A O 1
ATOM 2521 N N . TYR A 1 334 ? -7.321 -4.583 -19.196 1.00 92.50 334 TYR A N 1
ATOM 2522 C CA . TYR A 1 334 ? -6.242 -5.406 -18.663 1.00 92.50 334 TYR A CA 1
ATOM 2523 C C . TYR A 1 334 ? -5.370 -5.955 -19.794 1.00 92.50 334 TYR A C 1
ATOM 2525 O O . TYR A 1 334 ? -5.891 -6.461 -20.787 1.00 92.50 334 TYR A O 1
ATOM 2533 N N . THR A 1 335 ? -4.054 -5.885 -19.646 1.00 90.06 335 THR A N 1
ATOM 2534 C CA . THR A 1 335 ? -3.095 -6.254 -20.688 1.00 90.06 335 THR A CA 1
ATOM 2535 C C . THR A 1 335 ? -2.781 -7.746 -20.738 1.00 90.06 335 THR A C 1
ATOM 2537 O O . THR A 1 335 ? -2.116 -8.202 -21.665 1.00 90.06 335 THR A O 1
ATOM 2540 N N . GLY A 1 336 ? -3.300 -8.533 -19.791 1.00 84.56 336 GLY A N 1
ATOM 2541 C CA . GLY A 1 336 ? -3.196 -9.994 -19.791 1.00 84.56 336 GLY A CA 1
ATOM 2542 C C . GLY A 1 336 ? -2.143 -10.572 -18.845 1.00 84.56 336 GLY A C 1
ATOM 2543 O O . GLY A 1 336 ? -2.129 -11.783 -18.667 1.00 84.56 336 GLY A O 1
ATOM 2544 N N . CYS A 1 337 ? -1.299 -9.746 -18.221 1.00 79.31 337 CYS A N 1
ATOM 2545 C CA . CYS A 1 337 ? -0.422 -10.170 -17.129 1.00 79.31 337 CYS A CA 1
ATOM 2546 C C . CYS A 1 337 ? -0.152 -9.020 -16.149 1.00 79.31 337 CYS A C 1
ATOM 2548 O O . CYS A 1 337 ? -0.374 -7.853 -16.476 1.00 79.31 337 CYS A O 1
ATOM 2550 N N . GLY A 1 338 ? 0.324 -9.352 -14.946 1.00 78.56 338 GLY A N 1
ATOM 2551 C CA . GLY A 1 338 ? 0.583 -8.372 -13.891 1.00 78.56 338 GLY A CA 1
ATOM 2552 C C . GLY A 1 338 ? -0.706 -7.693 -13.434 1.00 78.56 338 GLY A C 1
ATOM 2553 O O . GLY A 1 338 ? -1.761 -8.337 -13.337 1.00 78.56 338 GLY A O 1
ATOM 2554 N N . GLY A 1 339 ? -0.633 -6.386 -13.204 1.00 79.44 339 GLY A N 1
ATOM 2555 C CA . GLY A 1 339 ? -1.729 -5.639 -12.607 1.00 79.44 339 GLY A CA 1
ATOM 2556 C C . GLY A 1 339 ? -1.845 -5.931 -11.112 1.00 79.44 339 GLY A C 1
ATOM 2557 O O . GLY A 1 339 ? -0.970 -6.561 -10.538 1.00 79.44 339 GLY A O 1
ATOM 2558 N N . ASN A 1 340 ? -2.967 -5.555 -10.505 1.00 79.94 340 ASN A N 1
ATOM 2559 C CA . ASN A 1 340 ? -3.273 -5.873 -9.112 1.00 79.94 340 ASN A CA 1
ATOM 2560 C C . ASN A 1 340 ? -4.672 -6.500 -8.978 1.00 79.94 340 ASN A C 1
ATOM 2562 O O . ASN A 1 340 ? -5.375 -6.698 -9.979 1.00 79.94 340 ASN A O 1
ATOM 2566 N N . ASP A 1 341 ? -5.070 -6.809 -7.742 1.00 86.94 341 ASP A N 1
ATOM 2567 C CA . ASP A 1 341 ? -6.324 -7.513 -7.443 1.00 86.94 341 ASP A CA 1
ATOM 2568 C C . ASP A 1 341 ? -7.572 -6.629 -7.533 1.00 86.94 341 ASP A C 1
ATOM 2570 O O . ASP A 1 341 ? -8.690 -7.137 -7.429 1.00 86.94 341 ASP A O 1
ATOM 2574 N N . ASN A 1 342 ? -7.431 -5.325 -7.797 1.00 91.00 342 ASN A N 1
ATOM 2575 C CA . ASN A 1 342 ? -8.567 -4.476 -8.154 1.00 91.00 342 ASN A CA 1
ATOM 2576 C C . ASN A 1 342 ? -9.006 -4.755 -9.603 1.00 91.00 342 ASN A C 1
ATOM 2578 O O . ASN A 1 342 ? -8.953 -3.890 -10.483 1.00 91.00 342 ASN A O 1
ATOM 2582 N N . ARG A 1 343 ? -9.373 -6.011 -9.871 1.00 93.00 343 ARG A N 1
ATOM 2583 C CA . ARG A 1 343 ? -9.633 -6.554 -11.200 1.00 93.00 343 ARG A CA 1
ATOM 2584 C C . ARG A 1 343 ? -10.639 -7.699 -11.120 1.00 93.00 343 ARG A C 1
ATOM 2586 O O . ARG A 1 343 ? -10.331 -8.813 -10.718 1.00 93.00 343 ARG A O 1
ATOM 2593 N N . PHE A 1 344 ? -11.837 -7.443 -11.619 1.00 96.56 344 PHE A N 1
ATOM 2594 C CA . PHE A 1 344 ? -12.981 -8.344 -11.577 1.00 96.56 344 PHE A CA 1
ATOM 2595 C C . PHE A 1 344 ? -13.436 -8.720 -12.988 1.00 96.56 344 PHE A C 1
ATOM 2597 O O . PHE A 1 344 ? -13.258 -7.963 -13.948 1.00 96.56 344 PHE A O 1
ATOM 2604 N N . ASN A 1 345 ? -14.051 -9.893 -13.126 1.00 96.25 345 ASN A N 1
ATOM 2605 C CA . ASN A 1 345 ? -14.529 -10.389 -14.418 1.00 96.25 345 ASN A CA 1
ATOM 2606 C C . ASN A 1 345 ? -15.792 -9.665 -14.903 1.00 96.25 345 ASN A C 1
ATOM 2608 O O . ASN A 1 345 ? -15.988 -9.530 -16.110 1.00 96.25 345 ASN A O 1
ATOM 2612 N N . SER A 1 346 ? -16.617 -9.152 -13.988 1.00 95.88 346 SER A N 1
ATOM 2613 C CA . SER A 1 346 ? -17.827 -8.401 -14.317 1.00 95.88 346 SER A CA 1
ATOM 2614 C C . SER A 1 346 ? -17.999 -7.157 -13.440 1.00 95.88 346 SER A C 1
ATOM 2616 O O . SER A 1 346 ? -17.422 -7.044 -12.355 1.00 95.88 346 SER A O 1
ATOM 2618 N N . LYS A 1 347 ? -18.822 -6.206 -13.909 1.00 94.94 347 LYS A N 1
ATOM 2619 C CA . LYS A 1 347 ? -19.192 -5.014 -13.127 1.00 94.94 347 LYS A CA 1
ATOM 2620 C C . LYS A 1 347 ? -19.883 -5.410 -11.821 1.00 94.94 347 LYS A C 1
ATOM 2622 O O . LYS A 1 347 ? -19.613 -4.806 -10.792 1.00 94.94 347 LYS A O 1
ATOM 2627 N N . THR A 1 348 ? -20.752 -6.416 -11.891 1.00 94.12 348 THR A N 1
ATOM 2628 C CA . THR A 1 348 ? -21.538 -6.919 -10.763 1.00 94.12 348 THR A CA 1
ATOM 2629 C C . THR A 1 348 ? -20.650 -7.568 -9.708 1.00 94.12 348 THR A C 1
ATOM 2631 O O . THR A 1 348 ? -20.837 -7.289 -8.529 1.00 94.12 348 THR A O 1
ATOM 2634 N N . ASP A 1 349 ? -19.648 -8.357 -10.106 1.00 95.12 349 ASP A N 1
ATOM 2635 C CA . ASP A 1 349 ? -18.692 -8.945 -9.154 1.00 95.12 349 ASP A CA 1
ATOM 2636 C C . ASP A 1 349 ? -17.916 -7.853 -8.420 1.00 95.12 349 ASP A C 1
ATOM 2638 O O . ASP A 1 349 ? -17.830 -7.874 -7.196 1.00 95.12 349 ASP A O 1
ATOM 2642 N N . CYS A 1 350 ? -17.429 -6.852 -9.160 1.00 95.62 350 CYS A N 1
ATOM 2643 C CA . CYS A 1 350 ? -16.757 -5.694 -8.580 1.00 95.62 350 CYS A CA 1
ATOM 2644 C C . CYS A 1 350 ? -17.662 -4.943 -7.591 1.00 95.62 350 CYS A C 1
ATOM 2646 O O . CYS A 1 350 ? -17.243 -4.658 -6.472 1.00 95.62 350 CYS A O 1
ATOM 2648 N N . GLY A 1 351 ? -18.910 -4.648 -7.973 1.00 92.75 351 GLY A N 1
ATOM 2649 C CA . GLY A 1 351 ? -19.856 -3.926 -7.117 1.00 92.75 351 GLY A CA 1
ATOM 2650 C C . GLY A 1 351 ? -20.181 -4.713 -5.850 1.00 92.75 351 GLY A C 1
ATOM 2651 O O . GLY A 1 351 ? -20.086 -4.190 -4.743 1.00 92.75 351 GLY A O 1
ATOM 2652 N N . ASN A 1 352 ? -20.462 -6.009 -5.988 1.00 91.62 352 ASN A N 1
ATOM 2653 C CA . ASN A 1 352 ? -20.755 -6.887 -4.858 1.00 91.62 352 ASN A CA 1
ATOM 2654 C C . ASN A 1 352 ? -19.574 -7.047 -3.901 1.00 91.62 352 ASN A C 1
ATOM 2656 O O . ASN A 1 352 ? -19.791 -7.114 -2.688 1.00 91.62 352 ASN A O 1
ATOM 2660 N N . TYR A 1 353 ? -18.357 -7.115 -4.438 1.00 92.62 353 TYR A N 1
ATOM 2661 C CA . TYR A 1 353 ? -17.137 -7.226 -3.650 1.00 92.62 353 TYR A CA 1
ATOM 2662 C C . TYR A 1 353 ? -16.816 -5.902 -2.937 1.00 92.62 353 TYR A C 1
ATOM 2664 O O . TYR A 1 353 ? -16.555 -5.892 -1.736 1.00 92.62 353 TYR A O 1
ATOM 2672 N N . CYS A 1 354 ? -16.937 -4.767 -3.633 1.00 91.69 354 CYS A N 1
ATOM 2673 C CA . CYS A 1 354 ? -16.511 -3.454 -3.143 1.00 91.69 354 CYS A CA 1
ATOM 2674 C C . CYS A 1 354 ? -17.605 -2.587 -2.497 1.00 91.69 354 CYS A C 1
ATOM 2676 O O . CYS A 1 354 ? -17.293 -1.485 -2.049 1.00 91.69 354 CYS A O 1
ATOM 2678 N N . LYS A 1 355 ? -18.858 -3.056 -2.387 1.00 87.56 355 LYS A N 1
ATOM 2679 C CA . LYS A 1 355 ? -19.989 -2.297 -1.796 1.00 87.56 355 LYS A CA 1
ATOM 2680 C C . LYS A 1 355 ? -19.771 -1.799 -0.361 1.00 87.56 355 LYS A C 1
ATOM 2682 O O . LYS A 1 355 ? -20.494 -0.920 0.100 1.00 87.56 355 LYS A O 1
ATOM 2687 N N . GLY A 1 356 ? -18.777 -2.347 0.333 1.00 84.06 356 GLY A N 1
ATOM 2688 C CA . GLY A 1 356 ? -18.431 -1.987 1.700 1.00 84.06 356 GLY A CA 1
ATOM 2689 C C . GLY A 1 356 ? -19.427 -2.474 2.740 1.00 84.06 356 GLY A C 1
ATOM 2690 O O . GLY A 1 356 ? -20.521 -2.949 2.432 1.00 84.06 356 GLY A O 1
ATOM 2691 N N . LYS A 1 357 ? -19.000 -2.422 3.996 1.00 87.50 357 LYS A N 1
ATOM 2692 C CA . LYS A 1 357 ? -19.775 -2.830 5.167 1.00 87.50 357 LYS A CA 1
ATOM 2693 C C . LYS A 1 357 ? -19.513 -1.840 6.289 1.00 87.50 357 LYS A C 1
ATOM 2695 O O . LYS A 1 357 ? -18.397 -1.352 6.424 1.00 87.50 357 LYS A O 1
ATOM 2700 N N . VAL A 1 358 ? -20.532 -1.579 7.097 1.00 84.69 358 VAL A N 1
ATOM 2701 C CA . VAL A 1 358 ? -20.387 -0.844 8.354 1.00 84.69 358 VAL A CA 1
ATOM 2702 C C . VAL A 1 358 ? -20.409 -1.874 9.473 1.00 84.69 358 VAL A C 1
ATOM 2704 O O . VAL A 1 358 ? -21.418 -2.552 9.669 1.00 84.69 358 VAL A O 1
ATOM 2707 N N . THR A 1 359 ? -19.290 -2.033 10.165 1.00 73.81 359 THR A N 1
ATOM 2708 C CA . THR A 1 359 ? -19.197 -2.839 11.384 1.00 73.81 359 THR A CA 1
ATOM 2709 C C . THR A 1 359 ? -19.255 -1.875 12.560 1.00 73.81 359 THR A C 1
ATOM 2711 O O . THR A 1 359 ? -18.227 -1.304 12.916 1.00 73.81 359 THR A O 1
ATOM 2714 N N . LYS A 1 360 ? -20.466 -1.619 13.068 1.00 56.47 360 LYS A N 1
ATOM 2715 C CA . LYS A 1 360 ? -20.658 -0.854 14.307 1.00 56.47 360 LYS A CA 1
ATOM 2716 C C . LYS A 1 360 ? -20.272 -1.683 15.521 1.00 56.47 360 LYS A C 1
ATOM 2718 O O . LYS A 1 360 ? -20.552 -2.905 15.487 1.00 56.47 360 LYS A O 1
#

Foldseek 3Di:
DDDDDDDDDDDDDDDDDFLPPPPPVQFDFLLALFDKDKPADDLDDRNLQRPSQLFQADDSPGSWDKGFWDAWIKMKTQSVFKAQFFKKKFAYHDCPDPDACVQAAWKWKFFAADPPDPPPTDTQDTGHDDDDPSMDMDTGPGGFIHRMIMMIHHDRGTGMGITRYMTTTGNCSPDGDDDRPPDDDDPDPPPPPPPDDDDDDDDDDDDDDDDDDDDDDDDDDDDDDDDDDDDDDDPDPDFQQLLAAADQADDPDQAAWKWFQDQSVLAIDIDGHDPPDPPPFHRIGNDRVVRCVRRRQKHAPSNLVDDWWQHDAQAFDWWWFQHRNGSAIDTHRRRPGGTGSSTHRDRVVNCVRGVIDRDD

Radius of gyration: 26.48 Å; chains: 1; bounding box: 93×81×58 Å

Secondary structure (DSSP, 8-state):
------------------GGG---TT-EESSTTSEEEESS--SB-GGGGGSS------STT-SSEEPPSBSS-EEEEEEEEEEEEEEEEEE---TTSTTSGGGGSSEEEEEESSTT-TTTS-EEEEE-SS---SEEEEEEEEEEEEEEEEEEE--SS-B--EE-EEEEEES-TTS--S-TTS-PPPPPP----------------PPP-------------PPPP---PPPP---PPPP-GGGSPP---S-SS--EEEEEEEGGGTEEEEEEE-TTPPSSSSS-BSSHHHHHHHHTTEE--GGGGSPP---SSS--EEEEEEETTTTEEEEEEE-SS---S--BSSHHHHHHHHS-EE--

Sequence (360 aa):
MLAFILAVSLAVAIDARGYEDVARPDGVNVARYKTATASAAGPNDPYKAIDGSGAQTFGSSGRCYRSTRQVNGYITIDMGASYMIHALELWTVDKTTADRTQGDRNFEMRIGDSPNSISGNPMCCKFGDPFVPRHAACYCERPMCGRYITVQRNYPNAYLWHVCELLAFSLDPFKPCTNASAYLPTPKPTTTTTTTTTTTTTTTTQKPTTTTTKKPTTTTTKKPTTTTTPQPSPTEEPVNVCAMRSTVGSCSNPTSTRYFYKIGSGKCMPFTGCDNVKEGGVNSFAEKQDCVDTCDGFSIPPECLLDHDVGDCGGTVIKYAYDRNLGKCKKLKYTGCGGNDNRFNSKTDCGNYCKGKVTK

Organism: Capitella teleta (NCBI:txid283909)

InterPro domains:
  IPR002223 Pancreatic trypsin inhibitor Kunitz domain [PF00014] (241-295)
  IPR002223 Pancreatic trypsin inhibitor Kunitz domain [PF00014] (304-355)
  IPR002223 Pancreatic trypsin inhibitor Kunitz domain [PR00759] (301-315)
  IPR002223 Pancreatic trypsin inhibitor Kunitz domain [PR00759] (329-339)
  IPR002223 Pancreatic trypsin inhibitor Kunitz domain [PR00759] (339-354)
  IPR002223 Pancreatic trypsin inhibitor Kunitz domain [PS50279] (242-295)
  IPR002223 Pancreatic trypsin inhibitor Kunitz domain [PS50279] (304-354)
  IPR002223 Pancreatic trypsin inhibitor Kunitz domain [SM00131] (240-296)
  IPR002223 Pancreatic trypsin inhibitor Kunitz domain [SM00131] (302-355)
  IPR006585 Fucolectin tachylectin-4 pentraxin-1 [SM00607] (27-175)
  IPR008979 Galactose-binding-like domain superfamily [SSF49785] (25-172)
  IPR036880 Pancreatic trypsin inhibitor Kunitz domain superfamily [G3DSA:4.10.410.10] (223-297)
  IPR036880 Pancreatic trypsin inhibitor Kunitz domain superfamily [G3DSA:4.10.410.10] (298-356)
  IPR036880 Pancreatic trypsin inhibitor Kunitz domain superfamily [SSF57362] (240-297)
  IPR036880 Pancreatic trypsin inhibitor Kunitz domain superfamily [SSF57362] (299-357)
  IPR050098 Tissue factor pathway inhibitor/Kunitz-type serine protease inhibitor-like [PTHR10083] (203-354)